Protein AF-A0AAV1TQV6-F1 (afdb_monomer_lite)

Foldseek 3Di:
DWDWDWDQDPVRDIDIGTQDDDDDDDDPLDVVVVVVDPRVVVVVCVSPPPDDCVVHPDDDVLVVLQVVLLVLLVQLQQDDPPVPDPVVPPDPPPDVPVVPPDDPPVRPLSNLLLNLLQVLLCVQVVDPVSVVVLLVLCCVQPVPCSVPHQQHADNSGSVSSLSNLVSCLVCVRSLVVSLVVDVVSVSSDDDPVNNVSSVVSNVVSVVSVVLCVQCVDPRDPSVVVVPDD

Organism: NCBI:txid2874970

Sequence (229 aa):
MGVTAHYIDKNWKLWNLVVAAVEIEGDHSDNASTSGTIAMCSEQRRIIPGFTRSDNMLGCMAHVINLIANAGIKLLGAFDQQPNQNIVEIINPMSVDALLLDRDIEIEKAGTIVRRVRDFTKYINGSPQRLQNFRKLADVVAADVTAKKLVQDVSTRWNSTWAMLNRAVLLRKVIGAYIDSGSELRKYALEEHEWALVHEVIKLLEPLEEATVLLSSAKYPSIMAAATV

Secondary structure (DSSP, 8-state):
-EEEEEEE-TTS-EEEEEEEE----S--S-HHHHTT-HHHHHHHHHHSTT--HHHHPPP-HHHHHHHHHHHHHHHTT-S---TT--GGGSS-SS-HHHH-TT-TTSHHHHHHHHHHHHHHHHHHHT-HHHHHHHHHHHHHH-TTTTTPPPPPP-TT-HHHHHHHHHHHHHTHHHHHHHHHT-GGGGGG---HHHHHHHHHHHHHHHHHHHHHHHHT-SSS--HHHH---

Structure (mmCIF, N/CA/C/O backbone):
data_AF-A0AAV1TQV6-F1
#
_entry.id   AF-A0AAV1TQV6-F1
#
loop_
_atom_site.group_PDB
_atom_site.id
_atom_site.type_symbol
_atom_site.label_atom_id
_atom_site.label_alt_id
_atom_site.label_comp_id
_atom_site.label_asym_id
_atom_site.label_entity_id
_atom_site.label_seq_id
_atom_site.pdbx_PDB_ins_code
_atom_site.Cartn_x
_atom_site.Cartn_y
_atom_site.Cartn_z
_atom_site.occupancy
_atom_site.B_iso_or_equiv
_atom_site.auth_seq_id
_atom_site.auth_comp_id
_atom_site.auth_asym_id
_atom_site.auth_atom_id
_atom_site.pdbx_PDB_model_num
ATOM 1 N N . MET A 1 1 ? 23.393 5.063 -8.193 1.00 73.06 1 MET A N 1
ATOM 2 C CA . MET A 1 1 ? 22.954 4.389 -9.435 1.00 73.06 1 MET A CA 1
ATOM 3 C C . MET A 1 1 ? 23.494 2.965 -9.505 1.00 73.06 1 MET A C 1
ATOM 5 O O . MET A 1 1 ? 24.697 2.765 -9.404 1.00 73.06 1 MET A O 1
ATOM 9 N N . GLY A 1 2 ? 22.618 1.981 -9.711 1.00 80.62 2 GLY A N 1
ATOM 10 C CA . GLY A 1 2 ? 23.012 0.618 -10.083 1.00 80.62 2 GLY A CA 1
ATOM 11 C C . GLY A 1 2 ? 22.771 0.378 -11.573 1.00 80.62 2 GLY A C 1
ATOM 12 O O . GLY A 1 2 ? 21.731 0.779 -12.087 1.00 80.62 2 GLY A O 1
ATOM 13 N N . VAL A 1 3 ? 23.712 -0.269 -12.256 1.00 83.19 3 VAL A N 1
ATOM 14 C CA . VAL A 1 3 ? 23.580 -0.706 -13.652 1.00 83.19 3 VAL A CA 1
ATOM 15 C C . VAL A 1 3 ? 23.591 -2.226 -13.665 1.00 83.19 3 VAL A C 1
ATOM 17 O O . VAL A 1 3 ? 24.561 -2.843 -13.227 1.00 83.19 3 VAL A O 1
ATOM 20 N N . THR A 1 4 ? 22.513 -2.827 -14.165 1.00 85.19 4 THR A N 1
ATOM 21 C CA . THR A 1 4 ? 22.385 -4.281 -14.320 1.00 85.19 4 THR A CA 1
ATOM 22 C C . THR A 1 4 ? 22.186 -4.597 -15.795 1.00 85.19 4 THR A C 1
ATOM 24 O O . THR A 1 4 ? 21.312 -4.023 -16.438 1.00 85.19 4 THR A O 1
ATOM 27 N N . ALA A 1 5 ? 23.014 -5.484 -16.337 1.00 86.50 5 ALA A N 1
ATOM 28 C CA . ALA A 1 5 ? 22.853 -6.027 -17.674 1.00 86.50 5 ALA A CA 1
ATOM 29 C C . ALA A 1 5 ? 22.029 -7.314 -17.609 1.00 86.50 5 ALA A C 1
ATOM 31 O O . ALA A 1 5 ? 22.250 -8.173 -16.750 1.00 86.50 5 ALA A O 1
ATOM 32 N N . HIS A 1 6 ? 21.110 -7.448 -18.558 1.00 86.06 6 HIS A N 1
ATOM 33 C CA . HIS A 1 6 ? 20.261 -8.618 -18.719 1.00 86.06 6 HIS A CA 1
ATOM 34 C C . HIS A 1 6 ? 20.491 -9.201 -20.112 1.00 86.06 6 HIS A C 1
ATOM 36 O O . HIS A 1 6 ? 20.472 -8.460 -21.093 1.00 86.06 6 HIS A O 1
ATOM 42 N N . TYR A 1 7 ? 20.719 -10.510 -20.213 1.00 87.62 7 TYR A N 1
ATOM 43 C CA . TYR A 1 7 ? 20.847 -11.187 -21.507 1.00 87.62 7 TYR A CA 1
ATOM 44 C C . TYR A 1 7 ? 20.356 -12.634 -21.434 1.00 87.62 7 TYR A C 1
ATOM 46 O O . TYR A 1 7 ? 20.308 -13.232 -20.360 1.00 87.62 7 TYR A O 1
ATOM 54 N N . ILE A 1 8 ? 19.981 -13.191 -22.585 1.00 90.44 8 ILE A N 1
ATOM 55 C CA . ILE A 1 8 ? 19.583 -14.594 -22.730 1.00 90.44 8 ILE A CA 1
ATOM 56 C C . ILE A 1 8 ? 20.736 -15.330 -23.410 1.00 90.44 8 ILE A C 1
ATOM 58 O O . ILE A 1 8 ? 21.223 -14.888 -24.450 1.00 90.44 8 ILE A O 1
ATOM 62 N N . ASP A 1 9 ? 21.204 -16.423 -22.810 1.00 91.06 9 ASP A N 1
ATOM 63 C CA . ASP A 1 9 ? 22.268 -17.234 -23.403 1.00 91.06 9 ASP A CA 1
ATOM 64 C C . ASP A 1 9 ? 21.739 -18.224 -24.459 1.00 91.06 9 ASP A C 1
ATOM 66 O O . ASP A 1 9 ? 20.538 -18.386 -24.674 1.00 91.06 9 ASP A O 1
ATOM 70 N N . LYS A 1 10 ? 22.659 -18.945 -25.107 1.00 93.69 10 LYS A N 1
ATOM 71 C CA . LYS A 1 10 ? 22.338 -19.980 -26.107 1.00 93.69 10 LYS A CA 1
ATOM 72 C C . LYS A 1 10 ? 21.468 -21.135 -25.582 1.00 93.69 10 LYS A C 1
ATOM 74 O O . LYS A 1 10 ? 20.934 -21.893 -26.383 1.00 93.69 10 LYS A O 1
ATOM 79 N N . ASN A 1 11 ? 21.351 -21.289 -24.262 1.00 94.50 11 ASN A N 1
ATOM 80 C CA . ASN A 1 11 ? 20.537 -22.310 -23.606 1.00 94.50 11 ASN A CA 1
ATOM 81 C C . ASN A 1 11 ? 19.181 -21.748 -23.143 1.00 94.50 11 ASN A C 1
ATOM 83 O O . ASN A 1 11 ? 18.517 -22.382 -22.325 1.00 94.50 11 ASN A O 1
ATOM 87 N N . TRP A 1 12 ? 18.778 -20.565 -23.629 1.00 86.31 12 TRP A N 1
ATOM 88 C CA . TRP A 1 12 ? 17.547 -19.870 -23.235 1.00 86.31 12 TRP A CA 1
ATOM 89 C C . TRP A 1 12 ? 17.477 -19.511 -21.747 1.00 86.31 12 TRP A C 1
ATOM 91 O O . TRP A 1 12 ? 16.397 -19.295 -21.194 1.00 86.31 12 TRP A O 1
ATOM 101 N N . LYS A 1 13 ? 18.631 -19.406 -21.082 1.00 86.69 13 LYS A N 1
ATOM 102 C CA . LYS A 1 13 ? 18.693 -18.987 -19.686 1.00 86.69 13 LYS A CA 1
ATOM 103 C C . LYS A 1 13 ? 18.849 -17.473 -19.605 1.00 86.69 13 LYS A C 1
ATOM 105 O O . LYS A 1 13 ? 19.769 -16.906 -20.193 1.00 86.69 13 LYS A O 1
ATOM 110 N N . LEU A 1 14 ? 17.967 -16.830 -18.840 1.00 85.38 14 LEU A N 1
ATOM 111 C CA . LEU A 1 14 ? 18.081 -15.413 -18.502 1.00 85.38 14 LEU A CA 1
ATOM 112 C C . LEU A 1 14 ? 19.183 -15.209 -17.453 1.00 85.38 14 LEU A C 1
ATOM 114 O O . LEU A 1 14 ? 19.171 -15.835 -16.390 1.00 85.38 14 LEU A O 1
ATOM 118 N N . TRP A 1 15 ? 20.111 -14.306 -17.748 1.00 86.56 15 TRP A N 1
ATOM 119 C CA . TRP A 1 15 ? 21.181 -13.877 -16.857 1.00 86.56 15 TRP A CA 1
ATOM 120 C C . TRP A 1 15 ? 20.968 -12.431 -16.422 1.00 86.56 15 TRP A C 1
ATOM 122 O O . TRP A 1 15 ? 20.621 -11.576 -17.233 1.00 86.56 15 TRP A O 1
ATOM 132 N N . ASN A 1 16 ? 21.223 -12.169 -15.138 1.00 87.31 16 ASN A N 1
ATOM 133 C CA . ASN A 1 16 ? 21.175 -10.845 -14.527 1.00 87.31 16 ASN A CA 1
ATOM 134 C C . ASN A 1 16 ? 22.560 -10.558 -13.932 1.00 87.31 16 ASN A C 1
ATOM 136 O O . ASN A 1 16 ? 22.978 -11.256 -13.007 1.00 87.31 16 ASN A O 1
ATOM 140 N N . LEU A 1 17 ? 23.279 -9.573 -14.468 1.00 87.75 17 LEU A N 1
ATOM 141 C CA . LEU A 1 17 ? 24.636 -9.230 -14.042 1.00 87.75 17 LEU A CA 1
ATOM 142 C C . LEU A 1 17 ? 24.691 -7.773 -13.595 1.00 87.75 17 LEU A C 1
ATOM 144 O O . LEU A 1 17 ? 24.453 -6.871 -14.394 1.00 87.75 17 LEU A O 1
ATOM 148 N N . VAL A 1 18 ? 25.050 -7.531 -12.336 1.00 89.38 18 VAL A N 1
ATOM 149 C CA . VAL A 1 18 ? 25.348 -6.171 -11.871 1.00 89.38 18 VAL A CA 1
ATOM 150 C C . VAL A 1 18 ? 26.670 -5.736 -12.504 1.00 89.38 18 VAL A C 1
ATOM 152 O O . VAL A 1 18 ? 27.714 -6.316 -12.225 1.00 89.38 18 VAL A O 1
ATOM 155 N N . VAL A 1 19 ? 26.608 -4.734 -13.378 1.00 87.69 19 VAL A N 1
ATOM 156 C CA . VAL A 1 19 ? 27.758 -4.181 -14.111 1.00 87.69 19 VAL 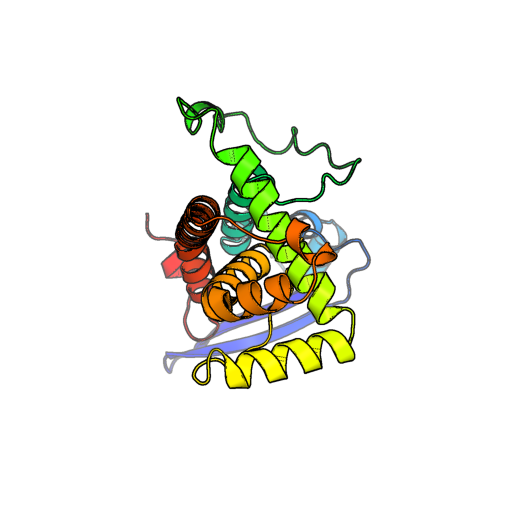A CA 1
ATOM 157 C C . VAL A 1 19 ? 28.454 -3.110 -13.282 1.00 87.69 19 VAL A C 1
ATOM 159 O O . VAL A 1 19 ? 29.678 -3.024 -13.271 1.00 87.69 19 VAL A O 1
ATOM 162 N N . ALA A 1 20 ? 27.673 -2.288 -12.582 1.00 85.25 20 ALA A N 1
ATOM 163 C CA . ALA A 1 20 ? 28.201 -1.223 -11.746 1.00 85.25 20 ALA A CA 1
ATOM 164 C C . ALA A 1 20 ? 27.229 -0.866 -10.618 1.00 85.25 20 ALA A C 1
ATOM 166 O O . ALA A 1 20 ? 26.011 -0.912 -10.787 1.00 85.25 20 ALA A O 1
ATOM 167 N N . ALA A 1 21 ? 27.780 -0.439 -9.488 1.00 86.06 21 ALA A N 1
ATOM 168 C CA . ALA A 1 21 ? 27.058 0.235 -8.421 1.00 86.06 21 ALA A CA 1
ATOM 169 C C . ALA A 1 21 ? 27.872 1.476 -8.054 1.00 86.06 21 ALA A C 1
ATOM 171 O O . ALA A 1 21 ? 28.964 1.365 -7.505 1.00 86.06 21 ALA A O 1
ATOM 172 N N . VAL A 1 22 ? 27.376 2.643 -8.449 1.00 82.19 22 VAL A N 1
ATOM 173 C CA . VAL A 1 22 ? 28.063 3.926 -8.293 1.00 82.19 22 VAL A CA 1
ATOM 174 C C . VAL A 1 22 ? 27.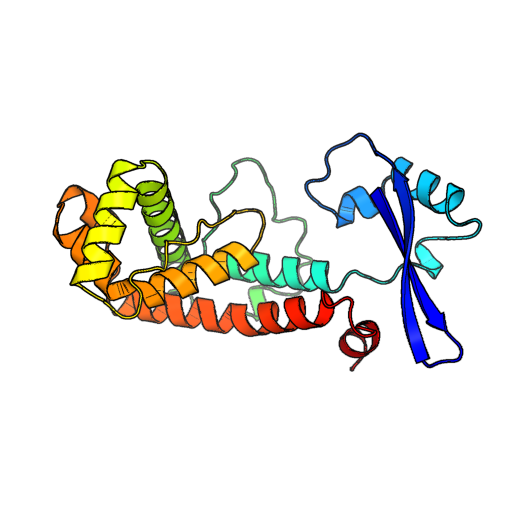217 4.810 -7.398 1.00 82.19 22 VAL A C 1
ATOM 176 O O . VAL A 1 22 ? 26.015 4.962 -7.630 1.00 82.19 22 VAL A O 1
ATOM 179 N N . GLU A 1 23 ? 27.821 5.385 -6.372 1.00 79.88 23 GLU A N 1
ATOM 180 C CA . GLU A 1 23 ? 27.182 6.426 -5.578 1.00 79.88 23 GLU A CA 1
ATOM 181 C C . GLU A 1 23 ? 27.128 7.717 -6.399 1.00 79.88 23 GLU A C 1
ATOM 183 O O . GLU A 1 23 ? 28.101 8.094 -7.046 1.00 79.88 23 GLU A O 1
ATOM 188 N N . ILE A 1 24 ? 25.962 8.353 -6.446 1.00 72.44 24 ILE A N 1
ATOM 189 C CA . ILE A 1 24 ? 25.785 9.649 -7.102 1.00 72.44 24 ILE A CA 1
ATOM 190 C C . ILE A 1 24 ? 25.314 10.580 -6.002 1.00 72.44 24 ILE A C 1
ATOM 192 O O . ILE A 1 24 ? 24.363 10.242 -5.315 1.00 72.44 24 ILE A O 1
ATOM 196 N N . GLU A 1 25 ? 25.967 11.717 -5.816 1.00 66.31 25 GLU A N 1
ATOM 197 C CA . GLU A 1 25 ? 25.539 12.699 -4.821 1.00 66.31 25 GLU A CA 1
ATOM 198 C C . GLU A 1 25 ? 24.342 13.512 -5.352 1.00 66.31 25 GLU A C 1
ATOM 200 O O . GLU A 1 25 ? 24.331 13.925 -6.515 1.00 66.31 25 GLU A O 1
ATOM 205 N N . GLY A 1 26 ? 23.318 13.739 -4.518 1.00 62.38 26 GLY A N 1
ATOM 206 C CA . GLY A 1 26 ? 22.153 14.576 -4.843 1.00 62.38 26 GLY A CA 1
ATOM 207 C C . GLY A 1 26 ? 20.833 14.087 -4.232 1.00 62.38 26 GLY A C 1
ATOM 208 O O . GLY A 1 26 ? 20.777 13.032 -3.607 1.00 62.38 26 GLY A O 1
ATOM 209 N N . ASP A 1 27 ? 19.752 14.855 -4.414 1.00 55.25 27 ASP A N 1
ATOM 210 C CA . ASP A 1 27 ? 18.396 14.410 -4.060 1.00 55.25 27 ASP A CA 1
ATOM 211 C C . ASP A 1 27 ? 17.909 13.366 -5.086 1.00 55.25 27 ASP A C 1
ATOM 213 O O . ASP A 1 27 ? 18.034 13.544 -6.303 1.00 55.25 27 ASP A O 1
ATOM 217 N N . HIS A 1 28 ? 17.405 12.240 -4.586 1.00 56.84 28 HIS A N 1
ATOM 218 C CA . HIS A 1 28 ? 16.996 11.068 -5.373 1.00 56.84 28 HIS A CA 1
ATOM 219 C C . HIS A 1 28 ? 15.525 10.704 -5.159 1.00 56.84 28 HIS A C 1
ATOM 221 O O . HIS A 1 28 ? 15.104 9.583 -5.446 1.00 56.84 28 HIS A O 1
ATOM 227 N N . SER A 1 29 ? 14.741 11.624 -4.599 1.00 45.97 29 SER A N 1
ATOM 228 C CA . SER A 1 29 ? 13.322 11.412 -4.309 1.00 45.97 29 SER A CA 1
ATOM 229 C C . SER A 1 29 ? 12.460 11.209 -5.566 1.00 45.97 29 SER A C 1
ATOM 231 O O . SER A 1 29 ? 11.409 10.573 -5.479 1.00 45.97 29 SER A O 1
ATOM 233 N N . ASP A 1 30 ? 12.930 11.645 -6.738 1.00 52.09 30 ASP A N 1
ATOM 234 C CA . ASP A 1 30 ? 12.313 11.384 -8.038 1.00 52.09 30 ASP A CA 1
ATOM 235 C C . ASP A 1 30 ? 13.308 10.723 -9.008 1.00 52.09 30 ASP A C 1
ATOM 237 O O . ASP A 1 30 ? 14.136 11.366 -9.656 1.00 52.09 30 ASP A O 1
ATOM 241 N N . ASN A 1 31 ? 13.193 9.398 -9.143 1.00 50.38 31 ASN A N 1
ATOM 242 C CA . ASN A 1 31 ? 14.034 8.597 -10.034 1.00 50.38 31 ASN A CA 1
ATOM 243 C C . ASN A 1 31 ? 14.036 9.109 -11.491 1.00 50.38 31 ASN A C 1
ATOM 245 O O . ASN A 1 31 ? 15.017 8.874 -12.200 1.00 50.38 31 ASN A O 1
ATOM 249 N N . ALA A 1 32 ? 12.979 9.779 -11.971 1.00 47.47 32 ALA A N 1
ATOM 250 C CA . ALA A 1 32 ? 12.887 10.226 -13.362 1.00 47.47 32 ALA A CA 1
ATOM 251 C C . ALA A 1 32 ? 13.652 11.526 -13.640 1.00 47.47 32 ALA A C 1
ATOM 253 O O . ALA A 1 32 ? 14.246 11.647 -14.717 1.00 47.47 32 ALA A O 1
ATOM 254 N N . SER A 1 33 ? 13.698 12.457 -12.684 1.00 50.94 33 SER A N 1
ATOM 255 C CA . SER A 1 33 ? 14.497 13.685 -12.789 1.00 50.94 33 SER A CA 1
ATOM 256 C C . SER A 1 33 ? 15.978 13.433 -12.491 1.00 50.94 33 SER A C 1
ATOM 258 O O . SER A 1 33 ? 16.830 13.909 -13.246 1.00 50.94 33 SER A O 1
ATOM 260 N N . THR A 1 34 ? 16.320 12.578 -11.514 1.00 52.38 34 THR A N 1
ATOM 261 C CA . THR A 1 34 ? 17.722 12.169 -11.267 1.00 52.38 34 THR A CA 1
ATOM 262 C C . THR A 1 34 ? 18.310 11.425 -12.479 1.00 52.38 34 THR A C 1
ATOM 264 O O . THR A 1 34 ? 19.417 11.744 -12.921 1.00 52.38 34 THR A O 1
ATOM 267 N N . SER A 1 35 ? 17.497 10.539 -13.078 1.00 54.38 35 SER A N 1
ATOM 268 C CA . SER A 1 35 ? 17.308 10.319 -14.528 1.00 54.38 35 SER A CA 1
ATOM 269 C C . SER A 1 35 ? 18.222 11.052 -15.525 1.00 54.38 35 SER A C 1
ATOM 271 O O . SER A 1 35 ? 18.958 10.470 -16.327 1.00 54.38 35 SER A O 1
ATOM 273 N N . GLY A 1 36 ? 18.012 12.363 -15.588 1.00 57.41 36 GLY A N 1
ATOM 274 C CA . GLY A 1 36 ? 18.535 13.244 -16.632 1.00 57.41 36 GLY A CA 1
ATOM 275 C C . GLY A 1 36 ? 19.677 14.134 -16.163 1.00 57.41 36 GLY A C 1
ATOM 276 O O . GLY A 1 36 ? 20.117 14.995 -16.919 1.00 57.41 36 GLY A O 1
ATOM 277 N N . THR A 1 37 ? 20.154 13.960 -14.928 1.00 66.94 37 THR A N 1
ATOM 278 C CA . THR A 1 37 ? 21.243 14.780 -14.390 1.00 66.94 37 THR A CA 1
ATOM 279 C C . THR A 1 37 ? 22.534 14.563 -15.175 1.00 66.94 37 THR A C 1
ATOM 281 O O . THR A 1 37 ? 22.830 13.460 -15.646 1.00 66.94 37 THR A O 1
ATOM 284 N N . ILE A 1 38 ? 23.337 15.624 -15.293 1.00 67.88 38 ILE A N 1
ATOM 285 C CA . ILE A 1 38 ? 24.641 15.583 -15.971 1.00 67.88 38 ILE A CA 1
ATOM 286 C C . ILE A 1 38 ? 25.540 14.515 -15.335 1.00 67.88 38 ILE A C 1
ATOM 288 O O . ILE A 1 38 ? 26.170 13.743 -16.056 1.00 67.88 38 ILE A O 1
ATOM 292 N N . ALA A 1 39 ? 25.539 14.428 -14.000 1.00 71.06 39 ALA A N 1
ATOM 293 C CA . ALA A 1 39 ? 26.295 13.430 -13.249 1.00 71.06 39 ALA A CA 1
ATOM 294 C C . ALA A 1 39 ? 25.915 12.001 -13.663 1.00 71.06 39 ALA A C 1
ATOM 296 O O . ALA A 1 39 ? 26.785 11.199 -14.001 1.00 71.06 39 ALA A O 1
ATOM 297 N N . MET A 1 40 ? 24.617 11.695 -13.738 1.00 73.06 40 MET A N 1
ATOM 298 C CA . MET A 1 40 ? 24.190 10.357 -14.123 1.00 73.06 40 MET A CA 1
ATOM 299 C C . MET A 1 40 ? 24.439 10.056 -15.606 1.00 73.06 40 MET A C 1
ATOM 301 O O . MET A 1 40 ? 24.883 8.959 -15.936 1.00 73.06 40 MET A O 1
ATOM 305 N N . CYS A 1 41 ? 24.240 11.031 -16.499 1.00 73.44 41 CYS A N 1
ATOM 306 C CA . CYS A 1 41 ? 24.546 10.879 -17.926 1.00 73.44 41 CYS A CA 1
ATOM 307 C C . CYS A 1 41 ? 26.047 10.665 -18.190 1.00 73.44 41 CYS A C 1
ATOM 309 O O . CYS A 1 41 ? 26.417 9.965 -19.136 1.00 73.44 41 CYS A O 1
ATOM 311 N N . SER A 1 42 ? 26.912 11.286 -17.383 1.00 76.88 42 SER A N 1
ATOM 312 C CA . SER A 1 42 ? 28.364 11.103 -17.443 1.00 76.88 42 SER A CA 1
ATOM 313 C C . SER A 1 42 ? 28.752 9.690 -17.014 1.00 76.88 42 SER A C 1
ATOM 315 O O . SER A 1 42 ? 29.433 8.982 -17.757 1.00 76.88 42 SER A O 1
ATOM 317 N N . GLU A 1 43 ? 28.247 9.233 -15.866 1.00 81.88 43 GLU A N 1
ATOM 318 C CA . GLU A 1 43 ? 28.527 7.884 -15.369 1.00 81.88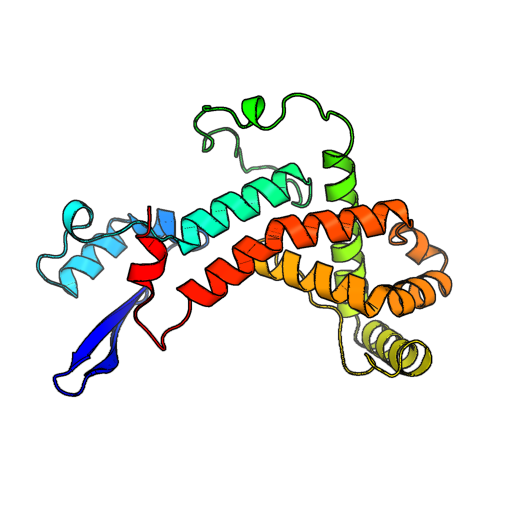 43 GLU A CA 1
ATOM 319 C C . GLU A 1 43 ? 27.972 6.791 -16.289 1.00 81.88 43 GLU A C 1
ATOM 321 O O . GLU A 1 43 ? 28.650 5.797 -16.537 1.00 81.88 43 GLU A O 1
ATOM 326 N N . GLN A 1 44 ? 26.783 6.981 -16.871 1.00 80.25 44 GLN A N 1
ATOM 327 C CA . GLN A 1 44 ? 26.225 6.045 -17.853 1.00 80.25 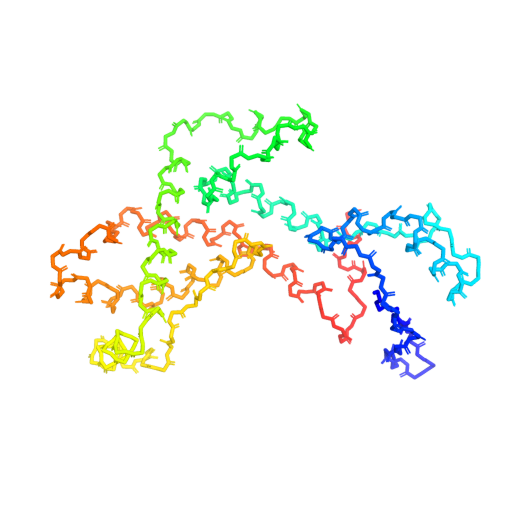44 GLN A CA 1
ATOM 328 C C . GLN A 1 44 ? 27.137 5.880 -19.071 1.00 80.25 44 GLN A C 1
ATOM 330 O O . GLN A 1 44 ? 27.421 4.750 -19.460 1.00 80.25 44 GLN A O 1
ATOM 335 N N . ARG A 1 45 ? 27.654 6.983 -19.631 1.00 81.88 45 ARG A N 1
ATOM 336 C CA . ARG A 1 45 ? 28.606 6.934 -20.754 1.00 81.88 45 ARG A CA 1
ATOM 337 C C . ARG A 1 45 ? 29.952 6.328 -20.367 1.00 81.88 45 ARG A C 1
ATOM 339 O O . ARG A 1 4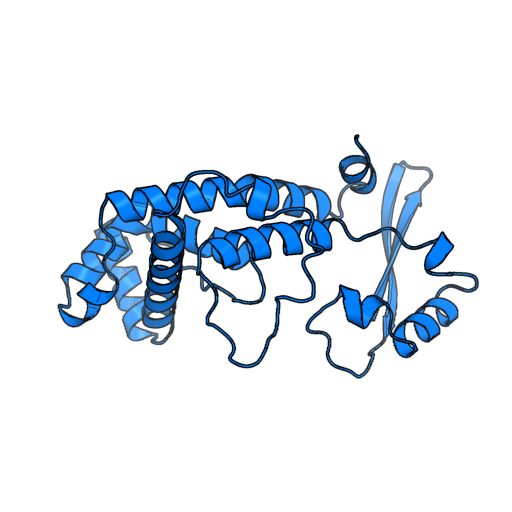5 ? 30.582 5.687 -21.203 1.00 81.88 45 ARG A O 1
ATOM 346 N N . ARG A 1 46 ? 30.387 6.510 -19.116 1.00 84.50 46 ARG A N 1
ATOM 347 C CA . ARG A 1 46 ? 31.605 5.883 -18.588 1.00 84.50 46 ARG A CA 1
ATOM 348 C C . ARG A 1 46 ? 31.453 4.366 -18.462 1.00 84.50 46 ARG A C 1
ATOM 350 O O . ARG A 1 46 ? 32.387 3.639 -18.781 1.00 84.50 46 ARG A O 1
ATOM 357 N N . ILE A 1 47 ? 30.301 3.895 -17.985 1.00 85.56 47 ILE A N 1
ATOM 358 C CA . ILE A 1 47 ? 30.022 2.465 -17.773 1.00 85.56 47 ILE A CA 1
ATOM 359 C C . ILE A 1 47 ? 29.706 1.763 -19.100 1.00 85.56 47 ILE A C 1
ATOM 361 O O . ILE A 1 47 ? 30.147 0.637 -19.315 1.00 85.56 47 ILE A O 1
ATOM 365 N N . ILE A 1 48 ? 28.957 2.422 -19.988 1.00 85.25 48 ILE A N 1
ATOM 366 C CA . ILE A 1 48 ? 28.537 1.893 -21.289 1.00 85.25 48 ILE A CA 1
ATOM 367 C C . ILE A 1 48 ? 28.952 2.894 -22.381 1.00 85.25 48 ILE A C 1
ATOM 369 O O . ILE A 1 48 ? 28.193 3.816 -22.705 1.00 85.25 48 ILE A O 1
ATOM 373 N N . PRO A 1 49 ? 30.159 2.741 -22.959 1.00 85.56 49 PRO A N 1
ATOM 374 C CA . PRO A 1 49 ? 30.620 3.597 -24.045 1.00 85.56 49 PRO A CA 1
ATOM 375 C C . PRO A 1 49 ? 29.632 3.587 -25.218 1.00 85.56 49 PRO A C 1
ATOM 377 O O . PRO A 1 49 ? 29.242 2.528 -25.700 1.00 85.56 49 PRO A O 1
ATOM 380 N N . GLY A 1 50 ? 29.218 4.772 -25.672 1.00 82.44 50 GLY A N 1
ATOM 381 C CA . GLY A 1 50 ? 28.249 4.927 -26.765 1.00 82.44 50 GLY A CA 1
ATOM 382 C C . GLY A 1 50 ? 26.777 4.942 -26.339 1.00 82.44 50 GLY A C 1
ATOM 383 O O . GLY A 1 50 ? 25.917 5.165 -27.185 1.00 82.44 50 GLY A O 1
ATOM 384 N N . PHE A 1 51 ? 26.463 4.779 -25.050 1.00 81.88 51 PHE A N 1
ATOM 385 C CA . PHE A 1 51 ? 25.091 4.926 -24.566 1.00 81.88 51 PHE A CA 1
ATOM 386 C C . PHE A 1 51 ? 24.647 6.398 -24.600 1.00 81.88 51 PHE A C 1
ATOM 388 O O . PHE A 1 51 ? 25.086 7.227 -23.798 1.00 81.88 51 PHE A O 1
ATOM 395 N N . THR A 1 52 ? 23.750 6.724 -25.528 1.00 76.94 52 THR A N 1
ATOM 396 C CA . THR A 1 52 ? 23.038 8.007 -25.612 1.00 76.94 52 THR A CA 1
ATOM 397 C C . THR A 1 52 ? 21.593 7.821 -25.170 1.00 76.94 52 THR A C 1
ATOM 399 O O . THR A 1 52 ? 20.893 6.923 -25.635 1.00 76.94 52 THR A O 1
ATOM 402 N N . ARG A 1 53 ? 21.118 8.684 -24.265 1.00 70.81 53 ARG A N 1
ATOM 403 C CA . ARG A 1 53 ? 19.761 8.580 -23.712 1.00 70.81 53 ARG A CA 1
ATOM 404 C C . ARG A 1 53 ? 18.679 8.654 -24.794 1.00 70.81 53 ARG A C 1
ATOM 406 O O . ARG A 1 53 ? 17.723 7.896 -24.714 1.00 70.81 53 ARG A O 1
ATOM 413 N N . SER A 1 54 ? 18.835 9.543 -25.775 1.00 73.56 54 SER A N 1
ATOM 414 C CA . SER A 1 54 ? 17.867 9.737 -26.865 1.00 73.56 54 SER A CA 1
ATOM 415 C C . SER A 1 54 ? 17.607 8.466 -27.667 1.00 73.56 54 SER A C 1
ATOM 417 O O . SER A 1 54 ? 16.484 8.256 -28.108 1.00 73.56 54 SER A O 1
ATOM 419 N N . ASP A 1 55 ? 18.627 7.621 -27.811 1.00 78.38 55 ASP A N 1
ATOM 420 C CA . ASP A 1 55 ? 18.587 6.496 -28.746 1.00 78.38 55 ASP A CA 1
ATOM 421 C C . ASP A 1 55 ? 18.458 5.151 -28.017 1.00 78.38 55 ASP A C 1
ATOM 423 O O . ASP A 1 55 ? 18.033 4.164 -28.609 1.00 78.38 55 ASP A O 1
ATOM 427 N N . ASN A 1 56 ? 18.820 5.100 -26.728 1.00 77.69 56 ASN A N 1
ATOM 428 C CA . ASN A 1 56 ? 18.957 3.851 -25.971 1.00 77.69 56 ASN A CA 1
ATOM 429 C C . ASN A 1 56 ? 18.096 3.782 -24.698 1.00 77.69 56 ASN A C 1
ATOM 431 O O . ASN A 1 56 ? 18.073 2.739 -24.042 1.00 77.69 56 ASN A O 1
ATOM 435 N N . MET A 1 57 ? 17.411 4.865 -24.303 1.00 74.50 57 MET A N 1
ATOM 436 C CA . MET A 1 57 ? 16.551 4.862 -23.115 1.00 74.50 57 MET A CA 1
ATOM 437 C C . MET A 1 57 ? 15.078 4.756 -23.499 1.00 74.50 57 MET A C 1
ATOM 439 O O . MET A 1 57 ? 14.514 5.646 -24.128 1.00 74.50 57 MET A O 1
ATOM 443 N N . LEU A 1 58 ? 14.434 3.695 -23.023 1.00 71.50 58 LEU A N 1
ATOM 444 C CA . LEU A 1 58 ? 12.981 3.591 -23.025 1.00 71.50 58 LEU A CA 1
ATOM 445 C C . LEU A 1 58 ? 12.404 4.280 -21.786 1.00 71.50 58 LEU A C 1
ATOM 447 O O . LEU A 1 58 ? 13.018 4.294 -20.715 1.00 71.50 58 LEU A O 1
ATOM 451 N N . GLY A 1 59 ? 11.203 4.841 -21.931 1.00 66.56 59 GLY A N 1
ATOM 452 C CA . GLY A 1 59 ? 10.439 5.352 -20.798 1.00 66.56 59 GLY A CA 1
ATOM 453 C C . GLY A 1 59 ? 10.187 4.248 -19.768 1.00 66.56 59 GLY A C 1
ATOM 454 O O . GLY A 1 59 ? 9.931 3.095 -20.112 1.00 66.56 59 GLY A O 1
ATOM 455 N N . CYS A 1 60 ? 10.263 4.592 -18.485 1.00 73.69 60 CYS A N 1
ATOM 456 C CA . CYS A 1 60 ? 10.015 3.630 -17.420 1.00 73.69 60 CYS A CA 1
ATOM 457 C C . CYS A 1 60 ? 8.503 3.442 -17.238 1.00 73.69 60 CYS A C 1
ATOM 459 O O . CYS A 1 60 ? 7.831 4.318 -16.698 1.00 73.69 60 CYS A O 1
ATOM 461 N N . MET A 1 61 ? 7.958 2.292 -17.641 1.00 72.56 61 MET A N 1
ATOM 462 C CA . MET A 1 61 ? 6.531 1.998 -17.442 1.00 72.56 61 MET A CA 1
ATOM 463 C C . MET A 1 61 ? 6.142 2.036 -15.955 1.00 72.56 61 MET A C 1
ATOM 465 O O . MET A 1 61 ? 5.091 2.562 -15.604 1.00 72.56 61 MET A O 1
ATOM 469 N N . ALA A 1 62 ? 7.028 1.591 -15.055 1.00 69.94 62 ALA A N 1
ATOM 470 C CA . ALA A 1 62 ? 6.803 1.718 -13.614 1.00 69.94 62 ALA A CA 1
ATOM 471 C C . ALA A 1 62 ? 6.682 3.189 -13.163 1.00 69.94 62 ALA A C 1
ATOM 473 O O . ALA A 1 62 ? 5.936 3.489 -12.234 1.00 69.94 62 ALA A O 1
ATOM 474 N N . HIS A 1 63 ? 7.363 4.123 -13.841 1.00 67.75 63 HIS A N 1
ATOM 475 C CA . HIS A 1 63 ? 7.193 5.556 -13.597 1.00 67.75 63 HIS A CA 1
ATOM 476 C C . HIS A 1 63 ? 5.829 6.056 -14.088 1.00 67.75 63 HIS A C 1
ATOM 478 O O . HIS A 1 63 ? 5.159 6.772 -13.351 1.00 67.75 63 HIS A O 1
ATOM 484 N N . VAL A 1 64 ? 5.383 5.638 -15.276 1.00 74.75 64 VAL A N 1
ATOM 485 C CA . VAL A 1 64 ? 4.052 5.987 -15.806 1.00 74.75 64 VAL A CA 1
ATOM 486 C C . VAL A 1 64 ? 2.945 5.482 -14.879 1.00 74.75 64 VAL A C 1
ATOM 488 O O . VAL A 1 64 ? 2.072 6.253 -14.490 1.00 74.75 64 VAL A O 1
ATOM 491 N N . ILE A 1 65 ? 3.028 4.223 -14.441 1.00 77.44 65 ILE A N 1
ATOM 492 C CA . ILE A 1 65 ? 2.091 3.642 -13.470 1.00 77.44 65 ILE A CA 1
ATOM 493 C C . ILE A 1 65 ? 2.098 4.445 -12.166 1.00 77.44 65 ILE A C 1
ATOM 495 O O . ILE A 1 65 ? 1.039 4.798 -11.654 1.00 77.44 65 ILE A O 1
ATOM 499 N N . ASN A 1 66 ? 3.282 4.790 -11.652 1.00 74.75 66 ASN A N 1
ATOM 500 C CA . ASN A 1 66 ? 3.405 5.612 -10.452 1.00 74.75 66 ASN A CA 1
ATOM 501 C C . ASN A 1 66 ? 2.766 7.001 -10.630 1.00 74.75 66 ASN A C 1
ATOM 503 O O . ASN A 1 66 ? 2.120 7.486 -9.704 1.00 74.75 66 ASN A O 1
ATOM 507 N N . LEU A 1 67 ? 2.906 7.645 -11.792 1.00 73.56 67 LEU A N 1
ATOM 508 C CA . LEU A 1 67 ? 2.246 8.924 -12.074 1.00 73.56 67 LEU A CA 1
ATOM 509 C C . LEU A 1 67 ? 0.719 8.784 -12.086 1.00 73.56 67 LEU A C 1
ATOM 511 O O . LEU A 1 67 ? 0.045 9.562 -11.413 1.00 73.56 67 LEU A O 1
ATOM 515 N N . ILE A 1 68 ? 0.183 7.777 -12.782 1.00 76.44 68 ILE A N 1
ATOM 516 C CA . ILE A 1 68 ? -1.264 7.513 -12.865 1.00 76.44 68 ILE A CA 1
ATOM 517 C C . ILE A 1 68 ? -1.839 7.219 -11.476 1.00 76.44 68 ILE A C 1
ATOM 519 O O . ILE A 1 68 ? -2.827 7.830 -11.073 1.00 76.44 68 ILE A O 1
ATOM 523 N N . ALA A 1 69 ? -1.193 6.334 -10.713 1.00 79.31 69 ALA A N 1
ATOM 524 C CA . ALA A 1 69 ? -1.634 5.973 -9.372 1.00 79.31 69 ALA A CA 1
ATOM 525 C C . ALA A 1 69 ? -1.627 7.183 -8.431 1.00 79.31 69 ALA A C 1
ATOM 527 O O . ALA A 1 69 ? -2.609 7.440 -7.739 1.00 79.31 69 ALA A O 1
ATOM 528 N N . ASN A 1 70 ? -0.543 7.968 -8.430 1.00 71.44 70 ASN A N 1
ATOM 529 C CA . ASN A 1 70 ? -0.458 9.162 -7.594 1.00 71.44 70 ASN A CA 1
ATOM 530 C C . ASN A 1 70 ? -1.461 10.235 -8.024 1.00 71.44 70 ASN A C 1
ATOM 532 O O . ASN A 1 70 ? -2.000 10.911 -7.155 1.00 71.44 70 ASN A O 1
ATOM 536 N N . ALA A 1 71 ? -1.740 10.389 -9.320 1.00 71.19 71 ALA A N 1
ATOM 537 C CA . ALA A 1 71 ? -2.789 11.286 -9.799 1.00 71.19 71 ALA A CA 1
ATOM 538 C C . ALA A 1 71 ? -4.171 10.834 -9.301 1.00 71.19 71 ALA A C 1
ATOM 540 O O . ALA A 1 71 ? -4.899 11.644 -8.733 1.00 71.19 71 ALA A O 1
ATOM 541 N N . GLY A 1 72 ? -4.490 9.540 -9.408 1.00 73.19 72 GLY A N 1
ATOM 542 C CA . GLY A 1 72 ? -5.726 8.967 -8.871 1.00 73.19 72 GLY A CA 1
ATOM 543 C C . GLY A 1 72 ? -5.860 9.168 -7.359 1.00 73.19 72 GLY A C 1
ATOM 544 O O . GLY A 1 72 ? -6.869 9.676 -6.888 1.00 73.19 72 GLY A O 1
ATOM 545 N N . ILE A 1 73 ? -4.817 8.861 -6.585 1.00 69.44 73 ILE A N 1
ATOM 546 C CA . ILE A 1 73 ? -4.812 9.020 -5.118 1.00 69.44 73 ILE A CA 1
ATOM 547 C C . ILE A 1 73 ? -4.862 10.501 -4.698 1.00 69.44 73 ILE A C 1
ATOM 549 O O . ILE A 1 73 ? -5.478 10.831 -3.684 1.00 69.44 73 ILE A O 1
ATOM 553 N N . LYS A 1 74 ? -4.228 11.407 -5.460 1.00 67.06 74 LYS A N 1
ATOM 554 C CA . LYS A 1 74 ? -4.302 12.863 -5.231 1.00 67.06 74 LYS A CA 1
ATOM 555 C C . LYS A 1 74 ? -5.686 13.417 -5.519 1.00 67.06 74 LYS A C 1
ATOM 557 O O . LYS A 1 74 ? -6.155 14.228 -4.728 1.00 67.06 74 LYS A O 1
ATOM 562 N N . LEU A 1 75 ? -6.321 12.980 -6.609 1.00 63.00 75 LEU A N 1
ATOM 563 C CA . LEU A 1 75 ? -7.717 13.306 -6.890 1.00 63.00 75 LEU A CA 1
ATOM 564 C C . LEU A 1 75 ? -8.565 12.873 -5.704 1.00 63.00 75 LEU A C 1
ATOM 566 O O . LEU A 1 75 ? -9.230 13.701 -5.107 1.00 63.00 75 LEU A O 1
ATOM 570 N N . LEU A 1 76 ? -8.396 11.635 -5.248 1.00 61.03 76 LEU A N 1
ATOM 571 C CA . LEU A 1 76 ? -9.005 11.117 -4.029 1.00 61.03 76 LEU A CA 1
ATOM 572 C C . LEU A 1 76 ? -8.455 11.764 -2.744 1.00 61.03 76 LEU A C 1
ATOM 574 O O . LEU A 1 76 ? -8.449 11.075 -1.750 1.00 61.03 76 LEU A O 1
ATOM 578 N N . GLY A 1 77 ? -7.917 12.990 -2.719 1.00 53.56 77 GLY A N 1
ATOM 579 C CA . GLY A 1 77 ? -7.586 13.781 -1.517 1.00 53.56 77 GLY A CA 1
ATOM 580 C C . GLY A 1 77 ? -6.665 13.143 -0.460 1.00 53.56 77 GLY A C 1
ATOM 581 O O . GLY A 1 77 ? -6.647 13.584 0.689 1.00 53.56 77 GLY A O 1
ATOM 582 N N . ALA A 1 78 ? -5.919 12.089 -0.795 1.00 51.62 78 ALA A N 1
ATOM 583 C CA . ALA A 1 78 ? -5.223 11.257 0.187 1.00 51.62 78 ALA A CA 1
ATOM 584 C C . ALA A 1 78 ? -3.773 11.682 0.480 1.00 51.62 78 ALA A C 1
ATOM 586 O O . ALA A 1 78 ? -3.079 10.999 1.236 1.00 51.62 78 ALA A O 1
ATOM 587 N N . PHE A 1 79 ? -3.287 12.794 -0.068 1.00 44.97 79 PHE A N 1
ATOM 588 C CA . PHE A 1 79 ? -1.977 13.350 0.275 1.00 44.97 79 PHE A CA 1
ATOM 589 C C . PHE A 1 79 ? -2.136 14.515 1.247 1.00 44.97 79 PHE A C 1
ATOM 591 O O . PHE A 1 79 ? -2.967 15.393 1.030 1.00 44.97 79 PHE A O 1
ATOM 598 N N . ASP A 1 80 ? -1.322 14.540 2.310 1.00 44.09 80 ASP A N 1
ATOM 599 C CA . ASP A 1 80 ? -1.114 15.782 3.056 1.00 44.09 80 ASP A CA 1
ATOM 600 C C . ASP A 1 80 ? -0.634 16.826 2.044 1.00 44.09 80 ASP A C 1
ATOM 602 O O . ASP A 1 80 ? 0.341 16.584 1.326 1.00 44.09 80 ASP A O 1
ATOM 606 N N . GLN A 1 81 ? -1.338 17.956 1.962 1.00 41.62 81 GLN A N 1
ATOM 607 C CA . GLN A 1 81 ? -0.864 19.116 1.223 1.00 41.62 81 GLN A CA 1
ATOM 608 C C . GLN A 1 81 ? 0.499 19.487 1.808 1.00 41.62 81 GLN A C 1
ATOM 610 O O . GLN A 1 81 ? 0.585 20.086 2.879 1.00 41.62 81 GLN A O 1
ATOM 615 N N . GLN A 1 82 ? 1.587 19.091 1.147 1.00 35.94 82 GLN A N 1
ATOM 616 C CA . GLN A 1 82 ? 2.869 19.706 1.437 1.00 35.94 82 GLN A CA 1
ATOM 617 C C . GLN A 1 82 ? 2.750 21.157 0.965 1.00 35.94 82 GLN A C 1
ATOM 619 O O . GLN A 1 82 ? 2.476 21.369 -0.218 1.00 35.94 82 GLN A O 1
ATOM 624 N N . PRO A 1 83 ? 2.945 22.155 1.844 1.00 36.03 83 PRO A N 1
ATOM 625 C CA . PRO A 1 83 ? 2.623 23.556 1.563 1.00 36.03 83 PRO A CA 1
ATOM 626 C C . PRO A 1 83 ? 3.479 24.207 0.463 1.00 36.03 83 PRO A C 1
ATOM 628 O O . PRO A 1 83 ? 3.370 25.407 0.256 1.00 36.03 83 PRO A O 1
ATOM 631 N N . ASN A 1 84 ? 4.335 23.453 -0.236 1.00 34.78 84 ASN A N 1
ATOM 632 C CA . ASN A 1 84 ? 5.304 24.000 -1.183 1.00 34.78 84 ASN A CA 1
ATOM 633 C C . ASN A 1 84 ? 5.517 23.176 -2.464 1.00 34.78 84 ASN A C 1
ATOM 635 O O . ASN A 1 84 ? 6.511 23.379 -3.156 1.00 34.78 84 ASN A O 1
ATOM 639 N N . GLN A 1 85 ? 4.611 22.259 -2.816 1.00 39.12 85 GLN A N 1
ATOM 640 C CA . GLN A 1 85 ? 4.642 21.633 -4.142 1.00 39.12 85 GLN A CA 1
ATOM 641 C C . GLN A 1 85 ? 3.527 22.213 -5.016 1.00 39.12 85 GLN A C 1
ATOM 643 O O . GLN A 1 85 ? 2.397 21.727 -5.005 1.00 39.12 85 GLN A O 1
ATOM 648 N N . ASN A 1 86 ? 3.861 23.247 -5.795 1.00 36.25 86 ASN A N 1
ATOM 649 C CA . ASN A 1 86 ? 3.066 23.690 -6.943 1.00 36.25 86 ASN A CA 1
ATOM 650 C C . ASN A 1 86 ? 3.025 22.555 -7.982 1.00 36.25 86 ASN A C 1
ATOM 652 O O . ASN A 1 86 ? 3.823 22.501 -8.909 1.00 36.25 86 ASN A O 1
ATOM 656 N N . ILE A 1 87 ? 2.110 21.604 -7.800 1.00 41.22 87 ILE A N 1
ATOM 657 C CA . ILE A 1 87 ? 1.914 20.448 -8.696 1.00 41.22 87 ILE A CA 1
ATOM 658 C C . ILE A 1 87 ? 1.067 20.821 -9.924 1.00 41.22 87 ILE A C 1
ATOM 660 O O . ILE A 1 87 ? 0.922 20.022 -10.846 1.00 41.22 87 ILE A O 1
ATOM 664 N N . VAL A 1 88 ? 0.557 22.054 -9.985 1.00 38.97 88 VAL A N 1
ATOM 665 C CA . VAL A 1 88 ? -0.259 22.537 -11.109 1.00 38.97 88 VAL A CA 1
ATOM 666 C C . VAL A 1 88 ? 0.535 22.583 -12.429 1.00 38.97 88 VAL A C 1
ATOM 668 O O . VAL A 1 88 ? -0.067 22.535 -13.492 1.00 38.97 88 VAL A O 1
ATOM 671 N N . GLU A 1 89 ? 1.873 22.573 -12.403 1.00 38.00 89 GLU A N 1
ATOM 672 C CA . GLU A 1 89 ? 2.688 22.739 -13.621 1.00 38.00 89 GLU A CA 1
ATOM 673 C C . GLU A 1 89 ? 3.112 21.444 -14.345 1.00 38.00 89 GLU A C 1
ATOM 675 O O . GLU A 1 89 ? 3.660 21.531 -15.440 1.00 38.00 89 GLU A O 1
ATOM 680 N N . ILE A 1 90 ? 2.855 20.238 -13.814 1.00 38.25 90 ILE A N 1
ATOM 681 C CA . ILE A 1 90 ? 3.296 18.980 -14.478 1.00 38.25 90 ILE A CA 1
ATOM 682 C C . ILE A 1 90 ? 2.159 18.286 -15.254 1.00 38.25 90 ILE A C 1
ATOM 684 O O . ILE A 1 90 ? 2.393 17.384 -16.059 1.00 38.25 90 ILE A O 1
ATOM 688 N N . ILE A 1 91 ? 0.916 18.731 -15.080 1.00 40.59 91 ILE A N 1
ATOM 689 C CA . ILE A 1 91 ? -0.234 18.193 -15.810 1.00 40.59 91 ILE A CA 1
ATOM 690 C C . ILE A 1 91 ? -0.406 19.034 -17.077 1.00 40.59 91 ILE A C 1
ATOM 692 O O . ILE A 1 91 ? -1.009 20.103 -17.041 1.00 40.59 91 ILE A O 1
ATOM 696 N N . ASN A 1 92 ? 0.134 18.568 -18.208 1.00 38.06 92 ASN A N 1
ATOM 697 C CA . ASN A 1 92 ? -0.215 19.155 -19.501 1.00 38.06 92 ASN A CA 1
ATOM 698 C C . ASN A 1 92 ? -1.759 19.130 -19.645 1.00 38.06 92 ASN A C 1
ATOM 700 O O . ASN A 1 92 ? -2.344 18.064 -19.427 1.00 38.06 92 ASN A O 1
ATOM 704 N N . PRO A 1 93 ? -2.433 20.242 -19.999 1.00 38.03 93 PRO A N 1
ATOM 705 C CA . PRO A 1 93 ? -3.875 20.452 -19.820 1.00 38.03 93 PRO A CA 1
ATOM 706 C C . PRO A 1 93 ? -4.780 19.688 -20.795 1.00 38.03 93 PRO A C 1
ATOM 708 O O . PRO A 1 93 ? -5.911 20.107 -21.036 1.00 38.03 93 PRO A O 1
ATOM 711 N N . MET A 1 94 ? -4.348 18.545 -21.337 1.00 36.72 94 MET A N 1
ATOM 712 C CA . MET A 1 94 ? -5.264 17.592 -21.975 1.00 36.72 94 MET A CA 1
ATOM 713 C C . MET A 1 94 ? -5.989 16.778 -20.894 1.00 36.72 94 MET A C 1
ATOM 715 O O . MET A 1 94 ? -5.848 15.570 -20.745 1.00 36.72 94 MET A O 1
ATOM 719 N N . SER A 1 95 ? -6.749 17.558 -20.124 1.00 42.50 95 SER A N 1
ATOM 720 C CA . SER A 1 95 ? -8.064 17.276 -19.580 1.00 42.50 95 SER A CA 1
ATOM 721 C C . SER A 1 95 ? -8.179 16.117 -18.592 1.00 42.50 95 SER A C 1
ATOM 723 O O . SER A 1 95 ? -8.916 15.156 -18.811 1.00 42.50 95 SER A O 1
ATOM 725 N N . VAL A 1 96 ? -7.596 16.319 -17.410 1.00 40.28 96 VAL A N 1
ATOM 726 C CA . VAL A 1 96 ? -8.247 15.852 -16.173 1.00 40.28 96 VAL A CA 1
ATOM 727 C C . VAL A 1 96 ? -9.695 16.383 -16.124 1.00 40.28 96 VAL A C 1
ATOM 729 O O . VAL A 1 96 ? -10.600 15.638 -15.771 1.00 40.28 96 VAL A O 1
ATOM 732 N N . ASP A 1 97 ? -9.942 17.590 -16.652 1.00 36.78 97 ASP A N 1
ATOM 733 C CA . ASP A 1 97 ? -11.286 18.151 -16.873 1.00 36.78 97 ASP A CA 1
ATOM 734 C C . ASP A 1 97 ? -12.200 17.299 -17.777 1.00 36.78 97 ASP A C 1
ATOM 736 O O . ASP A 1 97 ? -13.413 17.331 -17.604 1.00 36.78 97 ASP A O 1
ATOM 740 N N . ALA A 1 98 ? -11.670 16.490 -18.707 1.00 39.47 98 ALA A N 1
ATOM 741 C CA . ALA A 1 98 ? -12.503 15.598 -19.531 1.00 39.47 98 ALA A CA 1
ATOM 742 C C . ALA A 1 98 ? -12.797 14.260 -18.841 1.00 39.47 98 ALA A C 1
ATOM 744 O O . ALA A 1 98 ? -13.757 13.588 -19.207 1.00 39.47 98 ALA A O 1
ATOM 745 N N . LEU A 1 99 ? -11.993 13.872 -17.844 1.00 41.16 99 LEU A N 1
ATOM 746 C CA . LEU A 1 99 ? -12.262 12.717 -16.979 1.00 41.16 99 LEU A CA 1
ATOM 747 C C . LEU A 1 99 ? -13.273 13.046 -15.869 1.00 41.16 99 LEU A C 1
ATOM 749 O O . LEU A 1 99 ? -13.856 12.129 -15.294 1.00 41.16 99 LEU A O 1
ATOM 753 N N . LEU A 1 100 ? -13.467 14.334 -15.567 1.00 43.97 100 LEU A N 1
ATOM 754 C CA . LEU A 1 100 ? -14.287 14.838 -14.461 1.00 43.97 100 LEU A CA 1
ATOM 755 C C . LEU A 1 100 ? -15.625 15.443 -14.899 1.00 43.97 100 LEU A C 1
ATOM 757 O O . LEU A 1 100 ? -16.289 16.092 -14.093 1.00 43.97 100 LEU A O 1
ATOM 761 N N . LEU A 1 101 ? -16.061 15.206 -16.139 1.00 38.94 101 LEU A N 1
ATOM 762 C CA . LEU A 1 101 ? -17.427 15.538 -16.524 1.00 38.94 101 LEU A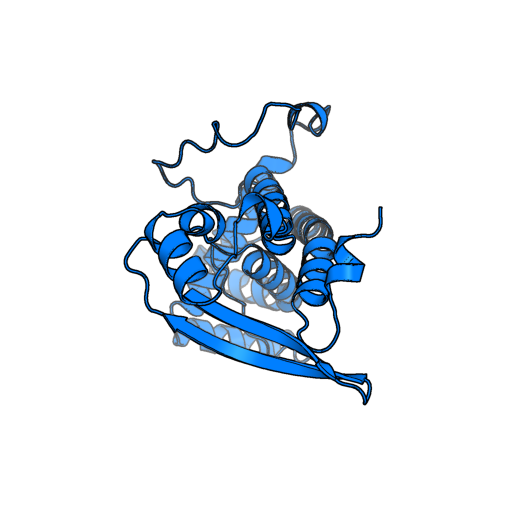 CA 1
ATOM 763 C C . LEU A 1 101 ? -18.394 14.697 -15.666 1.00 38.94 101 LEU A C 1
ATOM 765 O O . LEU A 1 101 ? -18.570 13.501 -15.895 1.00 38.94 101 LEU A O 1
ATOM 769 N N . ASP A 1 102 ? -19.007 15.375 -14.688 1.00 41.75 102 ASP A N 1
ATOM 770 C CA . ASP A 1 102 ? -20.299 15.074 -14.051 1.00 41.75 102 ASP A CA 1
ATOM 771 C C . ASP A 1 102 ? -20.344 14.388 -12.658 1.00 41.75 102 ASP A C 1
ATOM 773 O O . ASP A 1 102 ? -21.362 13.785 -12.318 1.00 41.75 102 ASP A O 1
ATOM 777 N N . ARG A 1 103 ? -19.313 14.473 -11.789 1.00 48.47 103 ARG A N 1
ATOM 778 C CA . ARG A 1 103 ? -19.406 13.939 -10.396 1.00 48.47 103 ARG A CA 1
ATOM 779 C C . ARG A 1 103 ? -18.738 14.792 -9.308 1.00 48.47 103 ARG A C 1
ATOM 781 O O . ARG A 1 103 ? -17.770 14.374 -8.677 1.00 48.47 103 ARG A O 1
ATOM 788 N N . ASP A 1 104 ? -19.330 15.941 -9.006 1.00 44.16 104 ASP A N 1
ATOM 789 C CA . ASP A 1 104 ? -18.836 16.918 -8.018 1.00 44.16 104 ASP A CA 1
ATOM 790 C C . ASP A 1 104 ? -18.910 16.508 -6.517 1.00 44.16 104 ASP A C 1
ATOM 792 O O . ASP A 1 104 ? -18.710 17.362 -5.659 1.00 44.16 104 ASP A O 1
ATOM 796 N N . ILE A 1 105 ? -19.212 15.253 -6.115 1.00 46.31 105 ILE A N 1
ATOM 797 C CA . ILE A 1 105 ? -19.563 14.962 -4.690 1.00 46.31 105 ILE A CA 1
ATOM 798 C C . ILE A 1 105 ? -18.857 13.765 -3.990 1.00 46.31 105 ILE A C 1
ATOM 800 O O . ILE A 1 105 ? -18.957 13.639 -2.768 1.00 46.31 105 ILE A O 1
ATOM 804 N N . GLU A 1 106 ? -18.049 12.920 -4.639 1.00 56.28 106 GLU A N 1
ATOM 805 C CA . GLU A 1 106 ? -17.476 11.722 -3.957 1.00 56.28 106 GLU A CA 1
ATOM 806 C C . GLU A 1 106 ? -15.958 11.751 -3.716 1.00 56.28 106 GLU A C 1
ATOM 808 O O . GLU A 1 106 ? -15.430 11.005 -2.887 1.00 56.28 106 GLU A O 1
ATOM 813 N N . ILE A 1 107 ? -15.251 12.655 -4.387 1.00 55.03 107 ILE A N 1
ATOM 814 C CA . ILE A 1 107 ? -13.790 12.631 -4.487 1.00 55.03 107 ILE A CA 1
ATOM 815 C C . ILE A 1 107 ? -13.104 13.172 -3.215 1.00 55.03 107 ILE A C 1
ATOM 817 O O . ILE A 1 107 ? -12.206 12.525 -2.671 1.00 55.03 107 ILE A O 1
ATOM 821 N N . GLU A 1 108 ? -13.566 14.301 -2.665 1.00 58.56 108 GLU A N 1
ATOM 822 C CA . GLU A 1 108 ? -13.015 14.862 -1.416 1.00 58.56 108 GLU A CA 1
ATOM 823 C C . GLU A 1 108 ? -13.260 13.953 -0.198 1.00 58.56 108 GLU A C 1
ATOM 825 O O . GLU A 1 108 ? -12.416 13.821 0.701 1.00 58.56 108 GLU A O 1
ATOM 830 N N . LYS A 1 109 ? -14.412 13.270 -0.181 1.00 62.62 109 LYS A N 1
ATOM 831 C CA . LYS A 1 109 ? -14.773 12.316 0.876 1.00 62.62 109 LYS A CA 1
ATOM 832 C C . LYS A 1 109 ? -13.825 11.121 0.884 1.00 62.62 109 LYS A C 1
ATOM 834 O O . LYS A 1 109 ? -13.349 10.737 1.953 1.00 62.62 109 LYS A O 1
ATOM 839 N N . ALA A 1 110 ? -13.478 10.588 -0.288 1.00 60.97 110 ALA A N 1
ATOM 840 C CA . ALA A 1 110 ? -12.524 9.488 -0.410 1.00 60.97 110 ALA A CA 1
ATOM 841 C C . ALA A 1 110 ? -11.147 9.825 0.199 1.00 60.97 110 ALA A C 1
ATOM 843 O O . ALA A 1 110 ? -10.539 8.980 0.859 1.00 60.97 110 ALA A O 1
ATOM 844 N N . GLY A 1 111 ? -10.687 11.073 0.090 1.00 65.25 111 GLY A N 1
ATOM 845 C CA . GLY A 1 111 ? -9.404 11.488 0.675 1.00 65.25 111 GLY A CA 1
ATOM 846 C C . GLY A 1 111 ? -9.378 11.598 2.165 1.00 65.25 111 GLY A C 1
ATOM 847 O O . GLY A 1 111 ? -8.448 11.122 2.824 1.00 65.25 111 GLY A O 1
ATOM 848 N N . THR A 1 112 ? -10.464 12.127 2.703 1.00 77.50 112 THR A N 1
ATOM 849 C CA . THR A 1 112 ? -10.689 12.141 4.141 1.00 77.50 112 THR A CA 1
ATOM 850 C C . THR A 1 112 ? -10.698 10.712 4.701 1.00 77.50 112 THR A C 1
ATOM 852 O O . THR A 1 112 ? -10.107 10.452 5.754 1.00 77.50 112 THR A O 1
ATOM 855 N N . ILE A 1 113 ? -11.286 9.761 3.970 1.00 85.50 113 ILE A N 1
ATOM 856 C CA . ILE A 1 113 ? -11.345 8.342 4.340 1.00 85.50 113 ILE A CA 1
ATOM 857 C C . ILE A 1 113 ? -9.954 7.691 4.337 1.00 85.50 113 ILE A C 1
ATOM 859 O O . ILE A 1 113 ? -9.551 7.110 5.349 1.00 85.50 113 ILE A O 1
ATOM 863 N N . VAL A 1 114 ? -9.182 7.813 3.250 1.00 86.12 114 VAL A N 1
ATOM 864 C CA . VAL A 1 114 ? -7.833 7.216 3.167 1.00 86.12 114 VAL A CA 1
ATOM 865 C C . VAL A 1 114 ? -6.919 7.780 4.256 1.00 86.12 114 VAL A C 1
ATOM 867 O O . VAL A 1 114 ? -6.203 7.025 4.923 1.00 86.12 114 VAL A O 1
ATOM 870 N N . ARG A 1 115 ? -6.987 9.096 4.503 1.00 86.38 115 ARG A N 1
ATOM 871 C CA . ARG A 1 115 ? -6.251 9.748 5.593 1.00 86.38 115 ARG A CA 1
ATOM 872 C C . ARG A 1 115 ? -6.633 9.178 6.958 1.00 86.38 115 ARG A C 1
ATOM 874 O O . ARG A 1 115 ? -5.744 8.874 7.748 1.00 86.38 115 ARG A O 1
ATOM 881 N N . ARG A 1 116 ? -7.922 8.976 7.239 1.00 90.62 116 ARG A N 1
ATOM 882 C CA . ARG A 1 116 ? -8.379 8.390 8.511 1.00 90.62 116 ARG A CA 1
ATOM 883 C C . ARG A 1 116 ? -7.855 6.974 8.726 1.00 90.62 116 ARG A C 1
ATOM 885 O O . ARG A 1 116 ? -7.382 6.674 9.823 1.00 90.62 116 ARG A O 1
ATOM 892 N N . VAL A 1 117 ? -7.859 6.130 7.691 1.00 93.44 117 VAL A N 1
ATOM 893 C CA . VAL A 1 117 ? -7.263 4.780 7.761 1.00 93.44 117 VAL A CA 1
ATOM 894 C C . VAL A 1 117 ? -5.759 4.858 8.040 1.00 93.44 117 VAL A C 1
ATOM 896 O O . VAL A 1 117 ? -5.240 4.118 8.886 1.00 93.44 117 VAL A O 1
ATOM 899 N N . ARG A 1 118 ? -5.056 5.784 7.377 1.00 92.19 118 ARG A N 1
ATOM 900 C CA . ARG A 1 118 ? -3.624 6.030 7.594 1.00 92.19 118 ARG A CA 1
ATOM 901 C C . ARG A 1 118 ? -3.331 6.481 9.016 1.00 92.19 118 ARG A C 1
ATOM 903 O O . ARG A 1 118 ? -2.439 5.923 9.659 1.00 92.19 118 ARG A O 1
ATOM 910 N N . ASP A 1 119 ? -4.073 7.460 9.515 1.00 92.69 119 ASP A N 1
ATOM 911 C CA . ASP A 1 119 ? -3.865 8.032 10.840 1.00 92.69 119 ASP A CA 1
ATOM 912 C C . ASP A 1 119 ? -4.183 7.016 11.940 1.00 92.69 119 ASP A C 1
ATOM 914 O O . ASP A 1 119 ? -3.432 6.918 12.914 1.00 92.69 119 ASP A O 1
ATOM 918 N N . PHE A 1 120 ? -5.222 6.195 11.762 1.00 95.50 120 PHE A N 1
ATOM 919 C CA . PHE A 1 120 ? -5.504 5.073 12.657 1.00 95.50 120 PHE A CA 1
ATOM 920 C C . PHE A 1 120 ? -4.362 4.053 12.659 1.00 95.50 120 PHE A C 1
ATOM 922 O O . PHE A 1 120 ? -3.877 3.644 13.714 1.00 95.50 120 PHE A O 1
ATOM 929 N N . THR A 1 121 ? -3.872 3.680 11.477 1.00 95.19 121 THR A N 1
ATOM 930 C CA . THR A 1 121 ? -2.757 2.737 11.349 1.00 95.19 121 THR A CA 1
ATOM 931 C C . THR A 1 121 ? -1.492 3.270 12.022 1.00 95.19 121 THR A C 1
ATOM 933 O O . THR A 1 121 ? -0.848 2.551 12.792 1.00 95.19 121 THR A O 1
ATOM 936 N N . LYS A 1 122 ? -1.182 4.555 11.817 1.00 94.75 122 LYS A N 1
ATOM 937 C CA . LYS A 1 122 ? -0.073 5.255 12.476 1.00 94.75 122 LYS A CA 1
ATOM 938 C C . LYS A 1 122 ? -0.259 5.302 13.992 1.00 94.75 122 LYS A C 1
ATOM 940 O O . LYS A 1 122 ? 0.699 5.073 14.729 1.00 94.75 122 LYS A O 1
ATOM 945 N N . TYR A 1 123 ? -1.479 5.558 14.467 1.00 95.06 123 TYR A N 1
ATOM 946 C CA . TYR A 1 123 ? -1.819 5.525 15.888 1.00 95.06 123 TYR A CA 1
ATOM 947 C C . TYR A 1 123 ? -1.526 4.140 16.480 1.00 95.06 123 TYR A C 1
ATOM 949 O O . TYR A 1 123 ? -0.757 4.046 17.433 1.00 95.06 123 TYR A O 1
ATOM 957 N N . ILE A 1 124 ? -2.041 3.056 15.896 1.00 95.56 124 ILE A N 1
ATOM 958 C CA . ILE A 1 124 ? -1.809 1.694 16.406 1.00 95.56 124 ILE A CA 1
ATOM 959 C C . ILE A 1 124 ? -0.320 1.333 16.393 1.00 95.56 124 ILE A C 1
ATOM 961 O O . ILE A 1 124 ? 0.218 0.886 17.408 1.00 95.56 124 ILE A O 1
ATOM 965 N N . ASN A 1 125 ? 0.363 1.564 15.270 1.00 93.75 125 ASN A N 1
ATOM 966 C CA . ASN A 1 125 ? 1.769 1.195 15.099 1.00 93.75 125 ASN A CA 1
ATOM 967 C C . ASN A 1 125 ? 2.730 2.065 15.923 1.00 93.75 125 ASN A C 1
ATOM 969 O O . ASN A 1 125 ? 3.828 1.620 16.250 1.00 93.75 125 ASN A O 1
ATOM 973 N N . GLY A 1 126 ? 2.321 3.276 16.305 1.00 93.06 126 GLY A N 1
ATOM 974 C CA . GLY A 1 126 ? 3.145 4.216 17.062 1.00 93.06 126 GLY A CA 1
ATOM 975 C C . GLY A 1 126 ? 3.329 3.875 18.543 1.00 93.06 126 GLY A C 1
ATOM 976 O O . GLY A 1 126 ? 3.962 4.642 19.258 1.00 93.06 126 GLY A O 1
ATOM 977 N N . SER A 1 127 ? 2.735 2.796 19.068 1.00 95.19 127 SER A N 1
ATOM 978 C CA . SER A 1 127 ? 3.041 2.301 20.422 1.00 95.19 127 SER A CA 1
ATOM 979 C C . SER A 1 127 ? 3.065 0.774 20.452 1.00 95.19 127 SER A C 1
ATOM 981 O O . SER A 1 127 ? 2.076 0.155 20.047 1.00 95.19 127 SER A O 1
ATOM 983 N N . PRO A 1 128 ? 4.116 0.150 21.020 1.00 93.81 128 PRO A N 1
ATOM 984 C CA . PRO A 1 128 ? 4.155 -1.295 21.228 1.00 93.81 128 PRO A CA 1
ATOM 985 C C . PRO A 1 128 ? 2.949 -1.818 22.016 1.00 93.81 128 PRO A C 1
ATOM 987 O O . PRO A 1 128 ? 2.409 -2.868 21.672 1.00 93.81 128 PRO A O 1
ATOM 990 N N . GLN A 1 129 ? 2.484 -1.063 23.020 1.00 95.25 129 GLN A N 1
ATOM 991 C CA . GLN A 1 129 ? 1.339 -1.452 23.844 1.00 95.25 129 GLN A CA 1
ATOM 992 C C . GLN A 1 129 ? 0.036 -1.452 23.041 1.00 95.25 129 GLN A C 1
ATOM 994 O O . GLN A 1 129 ? -0.723 -2.418 23.100 1.00 95.25 129 GLN A O 1
ATOM 999 N N . ARG A 1 130 ? -0.211 -0.400 22.247 1.00 94.88 130 ARG A N 1
ATOM 1000 C CA . ARG A 1 130 ? -1.401 -0.322 21.380 1.00 94.88 130 ARG A CA 1
ATOM 1001 C C . ARG A 1 130 ? -1.408 -1.447 20.356 1.00 94.88 130 ARG A C 1
ATOM 1003 O O . ARG A 1 130 ? -2.418 -2.125 20.207 1.00 94.88 130 ARG A O 1
ATOM 1010 N N . LEU A 1 131 ? -0.264 -1.694 19.722 1.00 93.25 131 LEU A N 1
ATOM 1011 C CA . LEU A 1 131 ? -0.094 -2.781 18.767 1.00 93.25 131 LEU A CA 1
ATOM 1012 C C . LEU A 1 131 ? -0.315 -4.158 19.408 1.00 93.25 131 LEU A C 1
ATOM 1014 O O . LEU A 1 131 ? -0.930 -5.024 18.791 1.00 93.25 131 LEU A O 1
ATOM 1018 N N . GLN A 1 132 ? 0.164 -4.375 20.636 1.00 92.50 132 GLN A N 1
ATOM 1019 C CA . GLN A 1 132 ? -0.076 -5.621 21.363 1.00 92.50 132 GLN A CA 1
ATOM 1020 C C . GLN A 1 132 ? -1.558 -5.791 21.715 1.00 92.50 132 GLN A C 1
ATOM 1022 O O . GLN A 1 132 ? -2.104 -6.872 21.508 1.00 92.50 132 GLN A O 1
ATOM 1027 N N . ASN A 1 133 ? -2.215 -4.736 22.200 1.00 92.88 133 ASN A N 1
ATOM 1028 C CA . ASN A 1 133 ? -3.643 -4.761 22.520 1.00 92.88 133 ASN A CA 1
ATOM 1029 C C . ASN A 1 133 ? -4.488 -5.028 21.268 1.00 92.88 133 ASN A C 1
ATOM 1031 O O . ASN A 1 133 ? -5.401 -5.845 21.312 1.00 92.88 133 ASN A O 1
ATOM 1035 N N . PHE A 1 134 ? -4.142 -4.402 20.141 1.00 93.38 134 PHE A N 1
ATOM 1036 C CA . PHE A 1 134 ? -4.812 -4.628 18.862 1.00 93.38 134 PHE A CA 1
ATOM 1037 C C . PHE A 1 134 ? -4.675 -6.082 18.393 1.00 93.38 134 PHE A C 1
ATOM 1039 O O . PHE A 1 134 ? -5.655 -6.672 17.956 1.00 93.38 134 PHE A O 1
ATOM 1046 N N . ARG A 1 135 ? -3.486 -6.689 18.528 1.00 91.12 135 ARG A N 1
ATOM 1047 C CA . ARG A 1 135 ? -3.287 -8.113 18.199 1.00 91.12 135 ARG A CA 1
ATOM 1048 C C . ARG A 1 135 ? -4.116 -9.025 19.091 1.00 91.12 135 ARG A C 1
ATOM 1050 O O . ARG A 1 135 ? -4.858 -9.837 18.572 1.00 91.12 135 ARG A O 1
ATOM 1057 N N . LYS A 1 136 ? -4.068 -8.827 20.412 1.00 90.50 136 LYS A N 1
ATOM 1058 C CA . LYS A 1 136 ? -4.891 -9.607 21.352 1.00 90.50 136 LYS A CA 1
ATOM 1059 C C . LYS A 1 136 ? -6.378 -9.522 21.008 1.00 90.50 136 LYS A C 1
ATOM 1061 O O . LYS A 1 136 ? -7.087 -10.512 21.114 1.00 90.50 136 LYS A O 1
ATOM 1066 N N . LEU A 1 137 ? -6.848 -8.345 20.591 1.00 90.81 137 LEU A N 1
ATOM 1067 C CA . LEU A 1 137 ? -8.224 -8.177 20.138 1.00 90.81 137 LEU A CA 1
ATOM 1068 C C . LEU A 1 137 ? -8.487 -8.911 18.816 1.00 90.81 137 LEU A C 1
ATOM 1070 O O . LEU A 1 137 ? -9.539 -9.527 18.676 1.00 90.81 137 LEU A O 1
ATOM 1074 N N . ALA A 1 138 ? -7.547 -8.877 17.868 1.00 89.50 138 ALA A N 1
ATOM 1075 C CA . ALA A 1 138 ? -7.648 -9.627 16.617 1.00 89.50 138 ALA A CA 1
ATOM 1076 C C . ALA A 1 138 ? -7.804 -11.132 16.873 1.00 89.50 138 ALA A C 1
ATOM 1078 O O . ALA A 1 138 ? -8.689 -11.746 16.284 1.00 89.50 138 ALA A O 1
ATOM 1079 N N . ASP A 1 139 ? -7.029 -11.685 17.811 1.00 87.88 139 ASP A N 1
ATOM 1080 C CA . ASP A 1 139 ? -7.079 -13.101 18.197 1.00 87.88 139 ASP A CA 1
ATOM 1081 C C . ASP A 1 139 ? -8.476 -13.522 18.700 1.00 87.88 139 ASP A C 1
ATOM 1083 O O . ASP A 1 139 ? -8.893 -14.663 18.510 1.00 87.88 139 ASP A O 1
ATOM 1087 N N . VAL A 1 140 ? -9.214 -12.598 19.329 1.00 86.88 140 VAL A N 1
ATOM 1088 C CA . VAL A 1 140 ? -10.563 -12.835 19.872 1.00 86.88 140 VAL A CA 1
ATOM 1089 C C . VAL A 1 140 ? -11.655 -12.597 18.826 1.00 86.88 140 VAL A C 1
ATOM 1091 O O . VAL A 1 140 ? -12.612 -13.361 18.742 1.00 86.88 140 VAL A O 1
ATOM 1094 N N . VAL A 1 141 ? -11.541 -11.517 18.051 1.00 85.12 141 VAL A N 1
ATOM 1095 C CA . VAL A 1 141 ? -12.606 -11.035 17.153 1.00 85.12 141 VAL A CA 1
ATOM 1096 C C . VAL A 1 141 ? -12.568 -11.722 15.787 1.00 85.12 141 VAL A C 1
ATOM 1098 O O . VAL A 1 141 ? -13.607 -11.856 15.139 1.00 85.12 141 VAL A O 1
ATOM 1101 N N . ALA A 1 142 ? -11.387 -12.133 15.326 1.00 79.31 142 ALA A N 1
ATOM 1102 C CA . ALA A 1 142 ? -11.194 -12.681 13.990 1.00 79.31 142 ALA A CA 1
ATOM 1103 C C . ALA A 1 142 ? -9.992 -13.645 13.960 1.00 79.31 142 ALA A C 1
ATOM 1105 O O . ALA A 1 142 ? -8.884 -13.305 13.533 1.00 79.31 142 ALA A O 1
ATOM 1106 N N . ALA A 1 143 ? -10.235 -14.873 14.434 1.00 68.56 143 ALA A N 1
ATOM 1107 C CA . ALA A 1 143 ? -9.221 -15.917 14.599 1.00 68.56 143 ALA A CA 1
ATOM 1108 C C . ALA A 1 143 ? -8.479 -16.281 13.291 1.00 68.56 143 ALA A C 1
ATOM 1110 O O . ALA A 1 143 ? -7.331 -16.730 13.321 1.00 68.56 143 ALA A O 1
ATOM 1111 N N . ASP A 1 144 ? -9.106 -16.049 12.138 1.00 73.88 144 ASP A N 1
ATOM 1112 C CA . ASP A 1 144 ? -8.563 -16.261 10.795 1.00 73.88 144 ASP A CA 1
ATOM 1113 C C . ASP A 1 144 ? -7.519 -15.207 10.371 1.00 73.88 144 ASP A C 1
ATOM 1115 O O . ASP A 1 144 ? -6.697 -15.463 9.488 1.00 73.88 144 ASP A O 1
ATOM 1119 N N . VAL A 1 145 ? -7.488 -14.041 11.027 1.00 74.38 145 VAL A N 1
ATOM 1120 C CA . VAL A 1 145 ? -6.578 -12.922 10.702 1.00 74.38 145 VAL A CA 1
ATOM 1121 C C . VAL A 1 145 ? -5.661 -12.501 11.857 1.00 74.38 145 VAL A C 1
ATOM 1123 O O . VAL A 1 145 ? -4.826 -11.621 11.661 1.00 74.38 145 VAL A O 1
ATOM 1126 N N . THR A 1 146 ? -5.733 -13.180 13.004 1.00 63.38 146 THR A N 1
ATOM 1127 C CA . THR A 1 146 ? -4.856 -13.151 14.202 1.00 63.38 146 THR A CA 1
ATOM 1128 C C . THR A 1 146 ? -3.398 -12.715 13.946 1.00 63.38 146 THR A C 1
ATOM 1130 O O . THR A 1 146 ? -2.860 -11.822 14.599 1.00 63.38 146 THR A O 1
ATOM 1133 N N . ALA A 1 147 ? -2.725 -13.289 12.940 1.00 68.81 147 ALA A N 1
ATOM 1134 C CA . ALA A 1 147 ? -1.311 -13.001 12.662 1.00 68.81 147 ALA A CA 1
ATOM 1135 C C . ALA A 1 147 ? -1.057 -11.716 11.838 1.00 68.81 147 ALA A C 1
ATOM 1137 O O . ALA A 1 147 ? 0.094 -11.305 11.646 1.00 68.81 147 ALA A O 1
ATOM 1138 N N . LYS A 1 148 ? -2.100 -11.083 11.293 1.00 79.38 148 LYS A N 1
ATOM 1139 C CA . LYS A 1 148 ? -1.984 -9.960 10.354 1.00 79.38 148 LYS A CA 1
ATOM 1140 C C . LYS A 1 148 ? -1.955 -8.632 11.114 1.00 79.38 148 LYS A C 1
ATOM 1142 O O . LYS A 1 148 ? -2.889 -8.258 11.809 1.00 79.38 148 LYS A O 1
ATOM 1147 N N . LYS A 1 149 ? -0.873 -7.870 10.940 1.00 86.88 149 LYS A N 1
ATOM 1148 C CA . LYS A 1 149 ? -0.731 -6.501 11.476 1.00 86.88 149 LYS A CA 1
ATOM 1149 C C . LYS A 1 149 ? -1.299 -5.475 10.496 1.00 86.88 149 LYS A C 1
ATOM 1151 O O . LYS A 1 149 ? -1.359 -5.761 9.304 1.00 86.88 149 LYS A O 1
ATOM 1156 N N . LEU A 1 150 ? -1.648 -4.274 10.949 1.00 92.12 150 LEU A N 1
ATOM 1157 C CA . LEU A 1 150 ? -1.924 -3.170 10.023 1.00 92.12 150 LEU A CA 1
ATOM 1158 C C . LEU A 1 150 ? -0.663 -2.834 9.209 1.00 92.12 150 LEU A C 1
ATOM 1160 O O . LEU A 1 150 ? 0.454 -2.915 9.723 1.00 92.12 150 LEU A O 1
ATOM 1164 N N . VAL A 1 151 ? -0.844 -2.494 7.933 1.00 92.88 151 VAL A N 1
ATOM 1165 C CA . VAL A 1 151 ? 0.248 -2.129 7.018 1.00 92.88 151 VAL A CA 1
ATOM 1166 C C . VAL A 1 151 ? 0.352 -0.612 6.984 1.00 92.88 151 VAL A C 1
ATOM 1168 O O . VAL A 1 151 ? -0.623 0.055 6.666 1.00 92.88 151 VAL A O 1
ATOM 1171 N N . GLN A 1 152 ? 1.519 -0.074 7.335 1.00 90.31 152 GLN A N 1
ATOM 1172 C CA . GLN A 1 152 ? 1.752 1.367 7.333 1.00 90.31 152 GLN A CA 1
ATOM 1173 C C . GLN A 1 152 ? 1.895 1.881 5.900 1.00 90.31 152 GLN A C 1
ATOM 1175 O O . GLN A 1 152 ? 2.745 1.398 5.154 1.00 90.31 152 GLN A O 1
ATOM 1180 N N . ASP A 1 153 ? 1.101 2.890 5.555 1.00 86.12 153 ASP A N 1
ATOM 1181 C CA . ASP A 1 153 ? 1.258 3.626 4.305 1.00 86.12 153 ASP A CA 1
ATOM 1182 C C . ASP A 1 153 ? 2.499 4.529 4.339 1.00 86.12 153 ASP A C 1
ATOM 1184 O O . ASP A 1 153 ? 2.805 5.168 5.355 1.00 86.12 153 ASP A O 1
ATOM 1188 N N . VAL A 1 154 ? 3.196 4.571 3.208 1.00 78.62 154 VAL A N 1
ATOM 1189 C CA . VAL A 1 154 ? 4.366 5.395 2.918 1.00 78.62 154 VAL A CA 1
ATOM 1190 C C . VAL A 1 154 ? 3.944 6.357 1.820 1.00 78.62 154 VAL A C 1
ATOM 1192 O O . VAL A 1 154 ? 3.815 5.968 0.663 1.00 78.62 154 VAL A O 1
ATOM 1195 N N . SER A 1 155 ? 3.760 7.628 2.175 1.00 65.56 155 SER A N 1
ATOM 1196 C CA . SER A 1 155 ? 3.168 8.629 1.279 1.00 65.56 155 SER A CA 1
ATOM 1197 C C . SER A 1 155 ? 3.879 8.753 -0.068 1.00 65.56 155 SER A C 1
ATOM 1199 O O . SER A 1 155 ? 3.249 9.098 -1.050 1.00 65.56 155 SER A O 1
ATOM 1201 N N . THR A 1 156 ? 5.169 8.438 -0.162 1.00 63.12 156 THR A N 1
ATOM 1202 C CA . THR A 1 156 ? 5.922 8.498 -1.423 1.00 63.12 156 THR A CA 1
ATOM 1203 C C . THR A 1 156 ? 5.713 7.290 -2.348 1.00 63.12 156 THR A C 1
ATOM 1205 O O . THR A 1 156 ? 6.297 7.259 -3.429 1.00 63.12 156 THR A O 1
ATOM 1208 N N . ARG A 1 157 ? 4.924 6.277 -1.953 1.00 72.38 157 ARG A N 1
ATOM 1209 C CA . ARG A 1 157 ? 4.717 5.033 -2.716 1.00 72.38 157 ARG A CA 1
ATOM 1210 C C . ARG A 1 157 ? 3.255 4.595 -2.695 1.00 72.38 157 ARG A C 1
ATOM 1212 O O . ARG A 1 157 ? 2.794 3.998 -1.721 1.00 72.38 157 ARG A O 1
ATOM 1219 N N . TRP A 1 158 ? 2.562 4.782 -3.812 1.00 83.44 158 TRP A N 1
ATOM 1220 C CA . TRP A 1 158 ? 1.147 4.434 -3.958 1.00 83.44 158 TRP A CA 1
ATOM 1221 C C . TRP A 1 158 ? 0.831 2.954 -3.644 1.00 83.44 158 TRP A C 1
ATOM 1223 O O . TRP A 1 158 ? -0.215 2.670 -3.059 1.00 83.44 158 TRP A O 1
ATOM 1233 N N . ASN A 1 159 ? 1.740 2.007 -3.935 1.00 84.38 159 ASN A N 1
ATOM 1234 C CA . ASN A 1 159 ? 1.531 0.578 -3.637 1.00 84.38 159 ASN A CA 1
ATOM 1235 C C . ASN A 1 159 ? 1.330 0.337 -2.132 1.00 84.38 159 ASN A C 1
ATOM 1237 O O . ASN A 1 159 ? 0.586 -0.551 -1.717 1.00 84.38 159 ASN A O 1
ATOM 1241 N N . SER A 1 160 ? 1.980 1.145 -1.285 1.00 87.06 160 SER A N 1
ATOM 1242 C CA . SER A 1 160 ? 1.812 1.040 0.166 1.00 87.06 160 SER A CA 1
ATOM 1243 C C . SER A 1 160 ? 0.442 1.540 0.633 1.00 87.06 160 SER A C 1
ATOM 1245 O O . SER A 1 160 ? -0.107 0.982 1.585 1.00 87.06 160 SER A O 1
ATOM 1247 N N . THR A 1 161 ? -0.165 2.482 -0.097 1.00 88.62 161 THR A N 1
ATOM 1248 C CA . THR A 1 161 ? -1.547 2.919 0.127 1.00 88.62 161 THR A CA 1
ATOM 1249 C C . THR A 1 161 ? -2.514 1.793 -0.224 1.00 88.62 161 THR A C 1
ATOM 1251 O O . THR A 1 161 ? -3.347 1.430 0.605 1.00 88.62 161 THR A O 1
ATOM 1254 N N . TRP A 1 162 ? -2.360 1.166 -1.396 1.00 91.38 162 TRP A N 1
ATOM 1255 C CA . TRP A 1 162 ? -3.174 0.008 -1.791 1.00 91.38 162 TRP A CA 1
ATOM 1256 C C . TRP A 1 162 ? -3.071 -1.143 -0.777 1.00 91.38 162 TRP A C 1
ATOM 1258 O O . TRP A 1 162 ? -4.088 -1.687 -0.335 1.00 91.38 162 TRP A O 1
ATOM 1268 N N . ALA A 1 163 ? -1.853 -1.469 -0.332 1.00 92.94 163 ALA A N 1
ATOM 1269 C CA . ALA A 1 163 ? -1.618 -2.518 0.658 1.00 92.94 163 ALA A CA 1
ATOM 1270 C C . ALA A 1 163 ? -2.217 -2.183 2.040 1.00 92.94 163 ALA A C 1
ATOM 1272 O O . ALA A 1 163 ? -2.754 -3.072 2.711 1.00 92.94 163 ALA A O 1
ATOM 1273 N N . MET A 1 164 ? -2.151 -0.916 2.468 1.00 95.12 164 MET A N 1
ATOM 1274 C CA . MET A 1 164 ? -2.794 -0.438 3.697 1.00 95.12 164 MET A CA 1
ATOM 1275 C C . MET A 1 164 ? -4.311 -0.611 3.625 1.00 95.12 164 MET A C 1
ATOM 1277 O O . MET A 1 164 ? -4.892 -1.184 4.547 1.00 95.12 164 MET A O 1
ATOM 1281 N N . LEU A 1 165 ? -4.948 -0.147 2.545 1.00 93.88 165 LEU A N 1
ATOM 1282 C CA . LEU A 1 165 ? -6.404 -0.201 2.393 1.00 93.88 165 LEU A CA 1
ATOM 1283 C C . LEU A 1 165 ? -6.909 -1.648 2.350 1.00 93.88 165 LEU A C 1
ATOM 1285 O O . LEU A 1 165 ? -7.815 -1.996 3.107 1.00 93.88 165 LEU A O 1
ATOM 1289 N N . ASN A 1 166 ? -6.259 -2.522 1.574 1.00 95.25 166 ASN A N 1
ATOM 1290 C CA . ASN A 1 166 ? -6.574 -3.956 1.558 1.00 95.25 166 ASN A CA 1
ATOM 1291 C C . ASN A 1 166 ? -6.470 -4.587 2.951 1.00 95.25 166 ASN A C 1
ATOM 1293 O O . ASN A 1 166 ? -7.341 -5.349 3.377 1.00 95.25 166 ASN A O 1
ATOM 1297 N N . ARG A 1 167 ? -5.413 -4.253 3.703 1.00 95.56 167 ARG A N 1
ATOM 1298 C CA . ARG A 1 167 ? -5.249 -4.756 5.070 1.00 95.56 167 ARG A CA 1
ATOM 1299 C C . ARG A 1 167 ? -6.311 -4.206 6.019 1.00 95.56 167 ARG A C 1
ATOM 1301 O O . ARG A 1 167 ? -6.754 -4.942 6.897 1.00 95.56 167 ARG A O 1
ATOM 1308 N N . ALA A 1 168 ? -6.695 -2.943 5.870 1.00 95.50 168 ALA A N 1
ATOM 1309 C CA . ALA A 1 168 ? -7.716 -2.317 6.698 1.00 95.50 168 ALA A CA 1
ATOM 1310 C C . ALA A 1 168 ? -9.088 -2.965 6.479 1.00 95.50 168 ALA A C 1
ATOM 1312 O O . ALA A 1 168 ? -9.757 -3.291 7.454 1.00 95.50 168 ALA A O 1
ATOM 1313 N N . VAL A 1 169 ? -9.456 -3.238 5.224 1.00 95.44 169 VAL A N 1
ATOM 1314 C CA . VAL A 1 169 ? -10.672 -3.988 4.873 1.00 95.44 169 VAL A CA 1
ATOM 1315 C C . VAL A 1 169 ? -10.662 -5.378 5.510 1.00 95.44 169 VAL A C 1
ATOM 1317 O O . VAL A 1 169 ? -11.627 -5.758 6.171 1.00 95.44 169 VAL A O 1
ATOM 1320 N N . LEU A 1 170 ? -9.552 -6.115 5.391 1.00 94.06 170 LEU A N 1
ATOM 1321 C CA . LEU A 1 170 ? -9.414 -7.443 6.001 1.00 94.06 170 LEU A CA 1
ATOM 1322 C C . LEU A 1 170 ? -9.592 -7.404 7.530 1.00 94.06 170 LEU A C 1
ATOM 1324 O O . LEU A 1 170 ? -10.185 -8.303 8.118 1.00 94.06 170 LEU A O 1
ATOM 1328 N N . LEU A 1 171 ? -9.086 -6.355 8.181 1.00 94.56 171 LEU A N 1
ATOM 1329 C CA . LEU A 1 171 ? -9.145 -6.176 9.633 1.00 94.56 171 LEU A CA 1
ATOM 1330 C C . LEU A 1 171 ? -10.347 -5.339 10.097 1.00 94.56 171 LEU A C 1
ATOM 1332 O O . LEU A 1 171 ? -10.410 -4.983 11.273 1.00 94.56 171 LEU A O 1
ATOM 1336 N N . ARG A 1 172 ? -11.315 -5.045 9.222 1.00 94.81 172 ARG A N 1
ATOM 1337 C CA . ARG A 1 172 ? -12.428 -4.115 9.475 1.00 94.81 172 ARG A CA 1
ATOM 1338 C C . ARG A 1 172 ? -13.159 -4.376 10.793 1.00 94.81 172 ARG A C 1
ATOM 1340 O O . ARG A 1 172 ? -13.394 -3.442 11.555 1.00 94.81 172 ARG A O 1
ATOM 1347 N N . LYS A 1 173 ? -13.472 -5.642 11.094 1.00 93.31 173 LYS A N 1
ATOM 1348 C CA . LYS A 1 173 ? -14.144 -6.036 12.349 1.00 93.31 173 LYS A CA 1
ATOM 1349 C C . LYS A 1 173 ? -13.299 -5.718 13.585 1.00 93.31 173 LYS A C 1
ATOM 1351 O O . LYS A 1 173 ? -13.813 -5.187 14.563 1.00 93.31 173 LYS A O 1
ATOM 1356 N N . VAL A 1 174 ? -11.999 -6.007 13.521 1.00 94.38 174 VAL A N 1
ATOM 1357 C CA . VAL A 1 174 ? -11.048 -5.734 14.608 1.00 94.38 174 VAL A CA 1
ATOM 1358 C C . VAL A 1 174 ? -10.868 -4.228 14.796 1.00 94.38 174 VAL A C 1
ATOM 1360 O O . VAL A 1 174 ? -10.852 -3.753 15.926 1.00 94.38 174 VAL A O 1
ATOM 1363 N N . ILE A 1 175 ? -10.776 -3.469 13.697 1.00 95.69 175 ILE A N 1
ATOM 1364 C CA . ILE A 1 175 ? -10.700 -2.002 13.718 1.00 95.69 175 ILE A CA 1
ATOM 1365 C C . ILE A 1 175 ? -11.937 -1.418 14.405 1.00 95.69 175 ILE A C 1
ATOM 1367 O O . ILE A 1 175 ? -11.785 -0.611 15.319 1.00 95.69 175 ILE A O 1
ATOM 1371 N N . GLY A 1 176 ? -13.136 -1.859 14.011 1.00 94.94 176 GLY A N 1
ATOM 1372 C CA . GLY A 1 176 ? -14.393 -1.431 14.630 1.00 94.94 176 GLY A CA 1
ATOM 1373 C C . GLY A 1 176 ? -14.415 -1.708 16.132 1.00 94.94 176 GLY A C 1
ATOM 1374 O O . GLY A 1 176 ? -14.543 -0.776 16.920 1.00 94.94 176 GLY A O 1
ATOM 1375 N N . ALA A 1 177 ? -14.153 -2.957 16.530 1.00 94.19 177 ALA A N 1
ATOM 1376 C CA . ALA A 1 177 ? -14.125 -3.352 17.938 1.00 94.19 177 ALA A CA 1
ATOM 1377 C C . ALA A 1 177 ? -13.075 -2.579 18.761 1.00 94.19 177 ALA A C 1
ATOM 1379 O O . ALA A 1 177 ? -13.320 -2.228 19.914 1.00 94.19 177 ALA A O 1
ATOM 1380 N N . TYR A 1 178 ? -11.907 -2.286 18.178 1.00 94.94 178 TYR A N 1
ATOM 1381 C CA . TYR A 1 178 ? -10.873 -1.502 18.853 1.00 94.94 178 TYR A CA 1
ATOM 1382 C C . TYR A 1 178 ? -11.331 -0.057 19.063 1.00 94.94 178 TYR A C 1
ATOM 1384 O O . TYR A 1 178 ? -11.147 0.496 20.145 1.00 94.94 178 TYR A O 1
ATOM 1392 N N . ILE A 1 179 ? -11.951 0.553 18.051 1.00 95.75 179 ILE A N 1
ATOM 1393 C CA . ILE A 1 179 ? -12.482 1.917 18.139 1.00 95.75 179 ILE A CA 1
ATOM 1394 C C . ILE A 1 179 ? -13.638 1.995 19.142 1.00 95.75 179 ILE A C 1
ATOM 1396 O O . ILE A 1 179 ? -13.708 2.948 19.910 1.00 95.75 179 ILE A O 1
ATOM 1400 N N . ASP A 1 180 ? -14.506 0.985 19.192 1.00 93.44 180 ASP A N 1
ATOM 1401 C CA . ASP A 1 180 ? -15.618 0.932 20.144 1.00 93.44 180 ASP A CA 1
ATOM 1402 C C . ASP A 1 180 ? -15.154 0.896 21.612 1.00 93.44 180 ASP A C 1
ATOM 1404 O O . ASP A 1 180 ? -15.912 1.289 22.497 1.00 93.44 180 ASP A O 1
ATOM 1408 N N . SER A 1 181 ? -13.904 0.493 21.877 1.00 90.19 181 SER A N 1
ATOM 1409 C CA . SER A 1 181 ? -13.326 0.455 23.228 1.00 90.19 181 SER A CA 1
ATOM 1410 C C . SER A 1 181 ? -12.893 1.819 23.793 1.00 90.19 181 SER A C 1
ATOM 1412 O O . SER A 1 181 ? -12.664 1.917 24.998 1.00 90.19 181 SER A O 1
ATOM 1414 N N . GLY A 1 182 ? -12.799 2.868 22.963 1.00 89.06 182 GLY A N 1
ATOM 1415 C CA . GLY A 1 182 ? -12.334 4.200 23.375 1.00 89.06 182 GLY A CA 1
ATOM 1416 C C . GLY A 1 182 ? -13.049 5.327 22.631 1.00 89.06 182 GLY A C 1
ATOM 1417 O O . GLY A 1 182 ? -13.004 5.414 21.403 1.00 89.06 182 GLY A O 1
ATOM 1418 N N . SER A 1 183 ? -13.710 6.228 23.360 1.00 82.50 183 SER A N 1
ATOM 1419 C CA . SER A 1 183 ? -14.505 7.308 22.759 1.00 82.50 183 SER A CA 1
ATOM 1420 C C . SER A 1 183 ? -13.654 8.282 21.933 1.00 82.50 183 SER A C 1
ATOM 1422 O O . SER A 1 183 ? -14.106 8.780 20.903 1.00 82.50 183 SER A O 1
ATOM 1424 N N . GLU A 1 184 ? -12.391 8.490 22.306 1.00 90.19 184 GLU A N 1
ATOM 1425 C CA . GLU A 1 184 ? -11.425 9.330 21.595 1.00 90.19 184 GLU A CA 1
ATOM 1426 C C . GLU A 1 184 ? -10.994 8.764 20.231 1.00 90.19 184 GLU A C 1
ATOM 1428 O O . GLU A 1 184 ? -10.437 9.489 19.397 1.00 90.19 184 GLU A O 1
ATOM 1433 N N . LEU A 1 185 ? -11.254 7.475 19.988 1.00 93.00 185 LEU A N 1
ATOM 1434 C CA . LEU A 1 185 ? -10.933 6.785 18.740 1.00 93.00 185 LEU A CA 1
ATOM 1435 C C . LEU A 1 185 ? -12.039 6.929 17.691 1.00 93.00 185 LEU A C 1
ATOM 1437 O O . LEU A 1 185 ? -11.797 6.645 16.518 1.00 93.00 185 LEU A O 1
ATOM 1441 N N . ARG A 1 186 ? -13.225 7.426 18.073 1.00 91.75 186 ARG A N 1
ATOM 1442 C CA . ARG A 1 186 ? -14.375 7.609 17.170 1.00 91.75 186 ARG A CA 1
ATOM 1443 C C . ARG A 1 186 ? -14.064 8.477 15.954 1.00 91.75 186 ARG A C 1
ATOM 1445 O O . ARG A 1 186 ? -14.624 8.236 14.894 1.00 91.75 186 ARG A O 1
ATOM 1452 N N . LYS A 1 187 ? -13.105 9.401 16.060 1.00 91.44 187 LYS A N 1
ATOM 1453 C CA . LYS A 1 187 ? -12.596 10.207 14.933 1.00 91.44 187 LYS A CA 1
ATOM 1454 C C . LYS A 1 187 ? -12.007 9.385 13.773 1.00 91.44 187 LYS A C 1
ATOM 1456 O O . LYS A 1 187 ? -11.840 9.913 12.680 1.00 91.44 187 LYS A O 1
ATOM 1461 N N . TYR A 1 188 ? -11.665 8.118 14.011 1.00 93.19 188 TYR A N 1
ATOM 1462 C CA . TYR A 1 188 ? -11.173 7.186 12.996 1.00 93.19 188 TYR A CA 1
ATOM 1463 C C . TYR A 1 188 ? -12.260 6.246 12.455 1.00 93.19 188 TYR A C 1
ATOM 1465 O O . TYR A 1 188 ? -12.008 5.550 11.474 1.00 93.19 188 TYR A O 1
ATOM 1473 N N . ALA A 1 189 ? -13.439 6.192 13.085 1.00 92.81 189 ALA A N 1
ATOM 1474 C CA . ALA A 1 189 ? -14.508 5.268 12.714 1.00 92.81 189 ALA A CA 1
ATOM 1475 C C . ALA A 1 189 ? -15.012 5.575 11.307 1.00 92.81 189 ALA A C 1
ATOM 1477 O O . ALA A 1 189 ? -15.240 6.739 11.012 1.00 92.81 189 ALA A O 1
ATOM 1478 N N . LEU A 1 190 ? -15.179 4.548 10.472 1.00 92.81 190 LEU A N 1
ATOM 1479 C CA . LEU A 1 190 ? -15.736 4.626 9.118 1.00 92.81 190 LEU A CA 1
ATOM 1480 C C . LEU A 1 190 ? -17.155 4.061 9.088 1.00 92.81 190 LEU A C 1
ATOM 1482 O O . LEU A 1 190 ? -17.386 2.968 9.614 1.00 92.81 190 LEU A O 1
ATOM 1486 N N . GLU A 1 191 ? -18.074 4.783 8.452 1.00 91.06 191 GLU A N 1
ATOM 1487 C CA . GLU A 1 191 ? -19.435 4.320 8.176 1.00 91.06 191 GLU A CA 1
ATOM 1488 C C . GLU A 1 191 ? -19.464 3.276 7.048 1.00 91.06 191 GLU A C 1
ATOM 1490 O O . GLU A 1 191 ? -18.513 3.136 6.280 1.00 91.06 191 GLU A O 1
ATOM 1495 N N . GLU A 1 192 ? -20.567 2.529 6.916 1.00 91.31 192 GLU A N 1
ATOM 1496 C CA . GLU A 1 192 ? -20.705 1.482 5.886 1.00 91.31 192 GLU A CA 1
ATOM 1497 C C . GLU A 1 192 ? -20.480 2.023 4.469 1.00 91.31 192 GLU A C 1
ATOM 1499 O O . GLU A 1 192 ? -19.746 1.432 3.679 1.00 91.31 192 GLU A O 1
ATOM 1504 N N . HIS A 1 193 ? -21.063 3.184 4.166 1.00 84.38 193 HIS A N 1
ATOM 1505 C CA . HIS A 1 193 ? -20.915 3.822 2.863 1.00 84.38 193 HIS A CA 1
ATOM 1506 C C . HIS A 1 193 ? -19.464 4.274 2.606 1.00 84.38 193 HIS A C 1
ATOM 1508 O O . HIS A 1 193 ? -18.986 4.226 1.476 1.00 84.38 193 HIS A O 1
ATOM 1514 N N . GLU A 1 194 ? -18.726 4.648 3.653 1.00 88.00 194 GLU A N 1
ATOM 1515 C CA . GLU A 1 194 ? -17.312 5.010 3.547 1.00 88.00 194 GLU A CA 1
ATOM 1516 C C . GLU A 1 194 ? -16.428 3.777 3.326 1.00 88.00 194 GLU A C 1
ATOM 1518 O O . GLU A 1 194 ? -15.472 3.832 2.555 1.00 88.00 194 GLU A O 1
ATOM 1523 N N . TRP A 1 195 ? -16.762 2.636 3.940 1.00 92.44 195 TRP A N 1
ATOM 1524 C CA . TRP A 1 195 ? -16.106 1.361 3.635 1.00 92.44 195 TRP A CA 1
ATOM 1525 C C . TRP A 1 195 ? -16.352 0.914 2.193 1.00 92.44 195 TRP A C 1
ATOM 1527 O O . TRP A 1 195 ? -15.432 0.390 1.565 1.00 92.44 195 TRP A O 1
ATOM 1537 N N . ALA A 1 196 ? -17.546 1.155 1.643 1.00 87.12 196 ALA A N 1
ATOM 1538 C CA . ALA A 1 196 ? -17.811 0.917 0.226 1.00 87.12 196 ALA A CA 1
ATOM 1539 C C . ALA A 1 196 ? -16.889 1.769 -0.665 1.00 87.12 196 ALA A C 1
ATOM 1541 O O . ALA A 1 196 ? -16.278 1.240 -1.591 1.00 87.12 196 ALA A O 1
ATOM 1542 N N . LEU A 1 197 ? -16.680 3.045 -0.323 1.00 83.81 197 LEU A N 1
ATOM 1543 C CA . LEU A 1 197 ? -15.716 3.899 -1.026 1.00 83.81 197 LEU A CA 1
ATOM 1544 C C . LEU A 1 197 ? -14.274 3.375 -0.912 1.00 83.81 197 LEU A C 1
ATOM 1546 O O . LEU A 1 197 ? -13.551 3.389 -1.905 1.00 83.81 197 LEU A O 1
ATOM 1550 N N . VAL A 1 198 ? -13.851 2.846 0.247 1.00 89.44 198 VAL A N 1
ATOM 1551 C CA . VAL A 1 198 ? -12.529 2.192 0.381 1.00 89.44 198 VAL A CA 1
ATOM 1552 C C . VAL A 1 198 ? -12.373 1.047 -0.624 1.00 89.44 198 VAL A C 1
ATOM 1554 O O . VAL A 1 198 ? -11.316 0.920 -1.242 1.00 89.44 198 VAL A O 1
ATOM 1557 N N . HIS A 1 199 ? -13.411 0.228 -0.811 1.00 89.19 199 HIS A N 1
ATOM 1558 C CA . HIS A 1 199 ? -13.388 -0.850 -1.799 1.00 89.19 199 HIS A CA 1
ATOM 1559 C C . HIS A 1 199 ? -13.261 -0.330 -3.234 1.00 89.19 199 HIS A C 1
ATOM 1561 O O . HIS A 1 199 ? -12.491 -0.900 -4.005 1.00 89.19 199 HIS A O 1
ATOM 1567 N N . GLU A 1 200 ? -13.951 0.753 -3.590 1.00 84.38 200 GLU A N 1
ATOM 1568 C CA . GLU A 1 200 ? -13.823 1.358 -4.922 1.00 84.38 200 GLU A CA 1
ATOM 1569 C C . GLU A 1 200 ? -12.411 1.910 -5.172 1.00 84.38 200 GLU A C 1
ATOM 1571 O O . GLU A 1 200 ? -11.846 1.702 -6.246 1.00 84.38 200 GLU A O 1
ATOM 1576 N N . VAL A 1 201 ? -11.774 2.513 -4.161 1.00 85.19 201 VAL A N 1
ATOM 1577 C CA . VAL A 1 201 ? -10.370 2.953 -4.261 1.00 85.19 201 VAL A CA 1
ATOM 1578 C C . VAL A 1 201 ? -9.419 1.768 -4.449 1.00 85.19 201 VAL A C 1
ATOM 1580 O O . VAL A 1 201 ? -8.484 1.846 -5.246 1.00 85.19 201 VAL A O 1
ATOM 1583 N N . ILE A 1 202 ? -9.647 0.655 -3.745 1.00 89.94 202 ILE A N 1
ATOM 1584 C CA . ILE A 1 202 ? -8.846 -0.564 -3.921 1.00 89.94 202 ILE A CA 1
ATOM 1585 C C . ILE A 1 202 ? -8.963 -1.082 -5.357 1.00 89.94 202 ILE A C 1
ATOM 1587 O O . ILE A 1 202 ? -7.930 -1.340 -5.974 1.00 89.94 202 ILE A O 1
ATOM 1591 N N . LYS A 1 203 ? -10.185 -1.180 -5.896 1.00 87.19 203 LYS A N 1
ATOM 1592 C CA . LYS A 1 203 ? -10.439 -1.635 -7.273 1.00 87.19 203 LYS A CA 1
ATOM 1593 C C . LYS A 1 203 ? -9.779 -0.734 -8.314 1.00 87.19 203 LYS A C 1
ATOM 1595 O O . LYS A 1 203 ? -9.258 -1.229 -9.304 1.00 87.19 203 LYS A O 1
ATOM 1600 N N . LEU A 1 204 ? -9.773 0.582 -8.092 1.00 84.69 204 LEU A N 1
ATOM 1601 C CA . LEU A 1 204 ? -9.107 1.534 -8.986 1.00 84.69 204 LEU A CA 1
ATOM 1602 C C . LEU A 1 204 ? -7.591 1.284 -9.068 1.00 84.69 204 LEU A C 1
ATOM 1604 O O . LEU A 1 204 ? -6.988 1.422 -10.130 1.00 84.69 204 LEU A O 1
ATOM 1608 N N . LEU A 1 205 ? -6.973 0.947 -7.937 1.00 85.62 205 LEU A N 1
ATOM 1609 C CA . LEU A 1 205 ? -5.525 0.772 -7.814 1.00 85.62 205 LEU A CA 1
ATOM 1610 C C . LEU A 1 205 ? -5.051 -0.655 -8.137 1.00 85.62 205 LEU A C 1
ATOM 1612 O O . LEU A 1 205 ? -3.876 -0.852 -8.435 1.00 85.62 205 LEU A O 1
ATOM 1616 N N . GLU A 1 206 ? -5.939 -1.645 -8.087 1.00 89.19 206 GLU A N 1
ATOM 1617 C CA . GLU A 1 206 ? -5.618 -3.062 -8.283 1.00 89.19 206 GLU A CA 1
ATOM 1618 C C . GLU A 1 206 ? -4.976 -3.375 -9.653 1.00 89.19 206 GLU A C 1
ATOM 1620 O O . GLU A 1 206 ? -3.898 -3.974 -9.653 1.00 89.19 206 GLU A O 1
ATOM 1625 N N . PRO A 1 207 ? -5.483 -2.887 -10.806 1.00 88.56 207 PRO A N 1
ATOM 1626 C CA . PRO A 1 207 ? -4.828 -3.117 -12.099 1.00 88.56 207 PRO A CA 1
ATOM 1627 C C . PRO A 1 207 ? -3.405 -2.544 -12.172 1.00 88.56 207 PRO A C 1
ATOM 1629 O O . PRO A 1 207 ? -2.531 -3.087 -12.848 1.00 88.56 207 PRO A O 1
ATOM 1632 N N . LEU A 1 208 ? -3.151 -1.439 -11.461 1.00 87.00 208 LEU A N 1
ATOM 1633 C CA . LEU A 1 208 ? -1.830 -0.813 -11.394 1.00 87.00 208 LEU A CA 1
ATOM 1634 C C . LEU A 1 208 ? -0.857 -1.671 -10.572 1.00 87.00 208 LEU A C 1
ATOM 1636 O O . LEU A 1 208 ? 0.338 -1.714 -10.878 1.00 87.00 208 LEU A O 1
ATOM 1640 N N . GLU A 1 209 ? -1.356 -2.373 -9.550 1.00 88.94 209 GLU A N 1
ATOM 1641 C CA . GLU A 1 209 ? -0.564 -3.297 -8.725 1.00 88.94 209 GLU A CA 1
ATOM 1642 C C . GLU A 1 209 ? -0.197 -4.532 -9.524 1.00 88.94 209 GLU A C 1
ATOM 1644 O O . GLU A 1 209 ? 0.982 -4.876 -9.601 1.00 88.94 209 GLU A O 1
ATOM 1649 N N . GLU A 1 210 ? -1.169 -5.132 -10.206 1.00 87.00 210 GLU A N 1
ATOM 1650 C CA . GLU A 1 210 ? -0.932 -6.270 -11.092 1.00 87.00 210 GLU A CA 1
ATOM 1651 C C . GLU A 1 210 ? 0.094 -5.933 -12.179 1.00 87.00 210 GLU A C 1
ATOM 1653 O O . GLU A 1 210 ? 1.071 -6.666 -12.362 1.00 87.00 210 GLU A O 1
ATOM 1658 N N . ALA A 1 211 ? -0.064 -4.783 -12.843 1.00 84.38 211 ALA A N 1
ATOM 1659 C CA . ALA A 1 211 ? 0.888 -4.311 -13.843 1.00 84.38 211 ALA A CA 1
ATOM 1660 C C . ALA A 1 211 ? 2.284 -4.086 -13.241 1.00 84.38 211 ALA A C 1
ATOM 1662 O O . ALA A 1 211 ? 3.291 -4.479 -13.833 1.00 84.38 211 ALA A O 1
ATOM 1663 N N . THR A 1 212 ? 2.372 -3.508 -12.041 1.00 82.94 212 THR A N 1
ATOM 1664 C CA . THR A 1 212 ? 3.658 -3.278 -11.368 1.00 82.94 212 THR A CA 1
ATOM 1665 C C . THR A 1 212 ? 4.344 -4.587 -11.004 1.00 82.94 212 THR A C 1
ATOM 1667 O O . THR A 1 212 ? 5.542 -4.730 -11.254 1.00 82.94 212 THR A O 1
ATOM 1670 N N . VAL A 1 213 ? 3.610 -5.561 -10.461 1.00 83.38 213 VAL A N 1
ATOM 1671 C CA . VAL A 1 213 ? 4.134 -6.892 -10.126 1.00 83.38 213 VAL A CA 1
ATOM 1672 C C . VAL A 1 213 ? 4.614 -7.613 -11.385 1.00 83.38 213 VAL A C 1
ATOM 1674 O O . VAL A 1 213 ? 5.715 -8.171 -11.392 1.00 83.38 213 VAL A O 1
ATOM 1677 N N . LEU A 1 214 ? 3.832 -7.551 -12.466 1.00 81.81 214 LEU A N 1
ATOM 1678 C CA . LEU A 1 214 ? 4.180 -8.147 -13.752 1.00 81.81 214 LEU A CA 1
ATOM 1679 C C . LEU A 1 214 ? 5.483 -7.560 -14.313 1.00 81.81 214 LEU A C 1
ATOM 1681 O O . LEU A 1 214 ? 6.363 -8.314 -14.737 1.00 81.81 214 LEU A O 1
ATOM 1685 N N . LEU A 1 215 ? 5.615 -6.230 -14.292 1.00 76.81 215 LEU A N 1
ATOM 1686 C CA . LEU A 1 215 ? 6.751 -5.502 -14.863 1.00 76.81 215 LEU A CA 1
ATOM 1687 C C . LEU A 1 215 ? 8.014 -5.563 -13.997 1.00 76.81 215 LEU A C 1
ATOM 1689 O O . LEU A 1 215 ? 9.120 -5.509 -14.534 1.00 76.81 215 LEU A O 1
ATOM 1693 N N . SER A 1 216 ? 7.858 -5.705 -12.678 1.00 73.50 216 SER A N 1
ATOM 1694 C CA . SER A 1 216 ? 8.966 -5.774 -11.711 1.00 73.50 216 SER A CA 1
ATOM 1695 C C . SER A 1 216 ? 9.571 -7.178 -11.575 1.00 73.50 216 SER A C 1
ATOM 1697 O O . SER A 1 216 ? 10.529 -7.373 -10.824 1.00 73.50 216 SER A O 1
ATOM 1699 N N . SER A 1 217 ? 9.027 -8.177 -12.276 1.00 68.75 217 SER A N 1
ATOM 1700 C CA . SER A 1 217 ? 9.559 -9.539 -12.269 1.00 68.75 217 SER A CA 1
ATOM 1701 C C . SER A 1 217 ? 10.893 -9.626 -13.017 1.00 68.75 217 SER A C 1
ATOM 1703 O O . SER A 1 217 ? 10.977 -9.331 -14.204 1.00 68.75 217 SER A O 1
ATOM 1705 N N . ALA A 1 218 ? 11.933 -10.121 -12.341 1.00 62.72 218 ALA A N 1
ATOM 1706 C CA . ALA A 1 218 ? 13.245 -10.399 -12.940 1.00 62.72 218 ALA A CA 1
ATOM 1707 C C . ALA A 1 218 ? 13.380 -11.836 -13.493 1.00 62.72 218 ALA A C 1
ATOM 1709 O O . ALA A 1 218 ? 14.479 -12.268 -13.846 1.00 62.72 218 ALA A O 1
ATOM 1710 N N . LYS A 1 219 ? 12.288 -12.619 -13.506 1.00 64.81 219 LYS A N 1
ATOM 1711 C CA . LYS A 1 219 ? 12.301 -14.033 -13.934 1.00 64.81 219 LYS A CA 1
ATOM 1712 C C . LYS A 1 219 ? 12.109 -14.219 -15.437 1.00 64.81 219 LYS A C 1
ATOM 1714 O O . LYS A 1 219 ? 12.493 -15.258 -15.963 1.00 64.81 219 LYS A O 1
ATOM 1719 N N . TYR A 1 220 ? 11.506 -13.249 -16.113 1.00 67.62 220 TYR A N 1
ATOM 1720 C CA . TYR A 1 220 ? 11.216 -13.297 -17.541 1.00 67.62 220 TYR A CA 1
ATOM 1721 C C . TYR A 1 220 ? 11.355 -11.893 -18.144 1.00 67.62 220 TYR A C 1
ATOM 1723 O O . TYR A 1 220 ? 11.197 -10.910 -17.420 1.00 67.62 220 TYR A O 1
ATOM 1731 N N . PRO A 1 221 ? 11.646 -11.769 -19.452 1.00 66.69 221 PRO A N 1
ATOM 1732 C CA . PRO A 1 221 ? 11.666 -10.474 -20.123 1.00 66.69 221 PRO A CA 1
ATOM 1733 C C . PRO A 1 221 ? 10.297 -9.786 -20.020 1.00 66.69 221 PRO A C 1
ATOM 1735 O O . PRO A 1 221 ? 9.315 -10.265 -20.583 1.00 66.69 221 PRO A O 1
ATOM 1738 N N . SER A 1 222 ? 10.221 -8.663 -19.305 1.00 69.25 222 SER A N 1
ATOM 1739 C CA . SER A 1 222 ? 8.968 -7.924 -19.095 1.00 69.25 222 SER A CA 1
ATOM 1740 C C . SER A 1 222 ? 8.696 -6.857 -20.161 1.00 69.25 222 SER A C 1
ATOM 1742 O O . SER A 1 222 ? 7.574 -6.370 -20.264 1.00 69.25 222 SER A O 1
ATOM 1744 N N . ILE A 1 223 ? 9.681 -6.535 -21.011 1.00 68.44 223 ILE A N 1
ATOM 1745 C CA . ILE A 1 223 ? 9.555 -5.509 -22.062 1.00 68.44 223 ILE A CA 1
ATOM 1746 C C . ILE A 1 223 ? 8.427 -5.809 -23.060 1.00 68.44 223 ILE A C 1
ATOM 1748 O O . ILE A 1 223 ? 7.747 -4.896 -23.513 1.00 68.44 223 ILE A O 1
ATOM 1752 N N . MET A 1 224 ? 8.171 -7.091 -23.338 1.00 59.06 224 MET A N 1
ATOM 1753 C CA . MET A 1 224 ? 7.082 -7.531 -24.218 1.00 59.06 224 MET A CA 1
ATOM 1754 C C . MET A 1 224 ? 5.703 -7.172 -23.651 1.00 59.06 224 MET A C 1
ATOM 1756 O O . MET A 1 224 ? 4.806 -6.825 -24.409 1.00 59.06 224 MET A O 1
ATOM 1760 N N . ALA A 1 225 ? 5.543 -7.207 -22.324 1.00 59.53 225 ALA A N 1
ATOM 1761 C CA . ALA A 1 225 ? 4.292 -6.846 -21.659 1.00 59.53 225 ALA A CA 1
ATOM 1762 C C . ALA A 1 225 ? 4.039 -5.328 -21.648 1.00 59.53 225 ALA A C 1
ATOM 1764 O O . ALA A 1 225 ? 2.910 -4.897 -21.446 1.00 59.53 225 ALA A O 1
ATOM 1765 N N . ALA A 1 226 ? 5.077 -4.515 -21.868 1.00 56.69 226 ALA A N 1
ATOM 1766 C CA . ALA A 1 226 ? 4.963 -3.061 -21.955 1.00 56.69 226 ALA A CA 1
ATOM 1767 C C . ALA A 1 226 ? 4.691 -2.552 -23.386 1.00 56.69 226 ALA A C 1
ATOM 1769 O O . ALA A 1 226 ? 4.367 -1.379 -23.546 1.00 56.69 226 ALA A O 1
ATOM 1770 N N . ALA A 1 227 ? 4.843 -3.402 -24.410 1.00 50.00 227 ALA A N 1
ATOM 1771 C CA . ALA A 1 227 ? 4.844 -3.012 -25.825 1.00 50.00 227 ALA A CA 1
ATOM 1772 C C . ALA A 1 227 ? 3.589 -3.436 -26.614 1.00 50.00 227 ALA A C 1
ATOM 1774 O O . ALA A 1 227 ? 3.519 -3.187 -27.813 1.00 50.00 227 ALA A O 1
ATOM 1775 N N . THR A 1 228 ? 2.604 -4.082 -25.986 1.00 36.31 228 THR A N 1
ATOM 1776 C CA . THR A 1 228 ? 1.356 -4.468 -26.661 1.00 36.31 228 THR A CA 1
ATOM 1777 C C . THR A 1 228 ? 0.352 -3.318 -26.687 1.00 36.31 228 THR A C 1
ATOM 1779 O O . THR A 1 228 ? -0.505 -3.245 -25.807 1.00 36.31 228 THR A O 1
ATOM 1782 N N . VAL A 1 229 ? 0.456 -2.459 -27.707 1.00 34.16 229 VAL A N 1
ATOM 1783 C CA . VAL A 1 229 ? -0.671 -1.783 -28.383 1.00 34.16 229 VAL A CA 1
ATOM 1784 C C . VAL A 1 229 ? -0.359 -1.716 -29.872 1.00 34.16 229 VAL A C 1
ATOM 1786 O O . VAL A 1 229 ? 0.725 -1.195 -30.211 1.00 34.16 229 VAL A O 1
#

InterPro domains:
  IPR012337 Ribonuclease H-like superfamily [SSF53098] (1-223)
  IPR052035 Zinc finger BED domain-containing [PTHR46481] (1-219)

Radius of gyration: 21.84 Å; chains: 1; bounding box: 52×46×53 Å

pLDDT: mean 75.39, std 18.08, range [34.16, 95.75]